Protein AF-A0A353GSP5-F1 (afdb_monomer_lite)

Foldseek 3Di:
DVVLLVVLVVLLVVLVVLLVVLVVVLVVLVVVLVVLVVVLVVLVVLLVVLVVLLVVLVVVLVVLVVLLVVLVVQLVVLVVQLVVLVVVPPVSPVSNVVSVVSNVVSVVSNVVSVVSVVVSVVSNVVSVVSNVVSVVVNVVSVVVSVVSVVSSVVSVVSSVVSVVSSVVSVVVVVVVVVVVVVVVVVVVVVVVVVVVVVVVVVVVVVVVVVVVVVVVVVVVVVVVVVVVVVVVVVVVVVVVVVDDDPD

Radius of gyration: 63.7 Å; chains: 1; bounding box: 123×32×201 Å

Structure (mmCIF, N/CA/C/O backbone):
data_AF-A0A353GSP5-F1
#
_entry.id   AF-A0A353GSP5-F1
#
loop_
_atom_site.group_PDB
_atom_site.id
_atom_site.type_symbol
_atom_site.label_atom_id
_atom_site.label_alt_id
_atom_site.label_comp_id
_atom_site.label_asym_id
_atom_site.label_entity_id
_atom_site.label_seq_id
_atom_site.pdbx_PDB_ins_code
_atom_site.Cartn_x
_atom_site.Cartn_y
_atom_site.Cartn_z
_atom_site.occupancy
_atom_site.B_iso_or_equiv
_atom_site.auth_seq_id
_atom_site.auth_comp_id
_atom_site.auth_asym_id
_atom_site.auth_atom_id
_atom_site.pdbx_PDB_model_num
ATOM 1 N N . MET A 1 1 ? -25.658 6.724 31.724 1.00 70.88 1 MET A N 1
ATOM 2 C CA . MET A 1 1 ? -25.822 5.617 30.755 1.00 70.88 1 MET A CA 1
ATOM 3 C C . MET A 1 1 ? -26.068 6.141 29.351 1.00 70.88 1 MET A C 1
ATOM 5 O O . MET A 1 1 ? -25.375 5.669 28.468 1.00 70.88 1 MET A O 1
ATOM 9 N N . GLU A 1 2 ? -26.924 7.152 29.146 1.00 74.75 2 GLU A N 1
ATOM 10 C CA . GLU A 1 2 ? -27.102 7.793 27.824 1.00 74.75 2 GLU A CA 1
ATOM 11 C C . GLU A 1 2 ? -25.783 8.251 27.186 1.00 74.75 2 GLU A C 1
ATOM 13 O O . GLU A 1 2 ? -25.520 7.893 26.045 1.00 74.75 2 GLU A O 1
ATOM 18 N N . ASN A 1 3 ? -24.894 8.906 27.945 1.00 83.19 3 ASN A N 1
ATOM 19 C CA . ASN A 1 3 ? -23.576 9.298 27.422 1.00 83.19 3 ASN A CA 1
ATOM 20 C C . ASN A 1 3 ? -22.714 8.104 26.983 1.00 83.19 3 ASN A C 1
ATOM 22 O O . ASN A 1 3 ? -21.995 8.205 26.003 1.00 83.19 3 ASN A O 1
ATOM 26 N N . VAL A 1 4 ? -22.790 6.965 27.680 1.00 84.75 4 VAL A N 1
ATOM 27 C CA . VAL A 1 4 ? -21.975 5.783 27.344 1.00 84.75 4 VAL A CA 1
ATOM 28 C C . VAL A 1 4 ? -22.504 5.105 26.080 1.00 84.75 4 VAL A C 1
ATOM 30 O O . VAL A 1 4 ? -21.721 4.663 25.248 1.00 84.75 4 VAL A O 1
ATOM 33 N N . VAL A 1 5 ? -23.829 5.057 25.911 1.00 85.00 5 VAL A N 1
ATOM 34 C CA . VAL A 1 5 ? -24.458 4.546 24.683 1.00 85.00 5 VAL A CA 1
ATOM 35 C C . VAL A 1 5 ? -24.154 5.466 23.498 1.00 85.00 5 VAL A C 1
ATOM 37 O O . VAL A 1 5 ? -23.844 4.977 22.416 1.00 85.00 5 VAL A O 1
ATOM 40 N N . ALA A 1 6 ? -24.192 6.786 23.698 1.00 88.31 6 ALA A N 1
ATOM 41 C CA . ALA A 1 6 ? -23.834 7.753 22.663 1.00 88.31 6 ALA A CA 1
ATOM 42 C C . ALA A 1 6 ? -22.371 7.592 22.208 1.00 88.31 6 ALA A C 1
ATOM 44 O O . ALA A 1 6 ? -22.119 7.486 21.010 1.00 88.31 6 ALA A O 1
ATOM 45 N N . GLU A 1 7 ? -21.436 7.475 23.155 1.00 89.81 7 GLU A N 1
ATOM 46 C CA . GLU A 1 7 ? -20.019 7.199 22.876 1.00 89.81 7 GLU A CA 1
ATOM 47 C C . GLU A 1 7 ? -19.825 5.865 22.139 1.00 89.81 7 GLU A C 1
ATOM 49 O O . GLU A 1 7 ? -19.068 5.783 21.175 1.00 89.81 7 GLU A O 1
ATOM 54 N N . ALA A 1 8 ? -20.550 4.811 22.526 1.00 88.81 8 ALA A N 1
ATOM 55 C CA . ALA A 1 8 ? -20.478 3.518 21.845 1.00 88.81 8 ALA A CA 1
ATOM 56 C C . ALA A 1 8 ? -20.927 3.604 20.372 1.00 88.81 8 ALA A C 1
ATOM 58 O O . ALA A 1 8 ? -20.274 3.033 19.498 1.00 88.81 8 ALA A O 1
ATOM 59 N N . ILE A 1 9 ? -21.999 4.351 20.088 1.00 88.81 9 ILE A N 1
ATOM 60 C CA . ILE A 1 9 ? -22.479 4.608 18.720 1.00 88.81 9 ILE A CA 1
ATOM 61 C C . ILE A 1 9 ? -21.449 5.419 17.923 1.00 88.81 9 ILE A C 1
ATOM 63 O O . ILE A 1 9 ? -21.227 5.158 16.737 1.00 88.81 9 ILE A O 1
ATOM 67 N N . GLU A 1 10 ? -20.805 6.402 18.553 1.00 93.50 10 GLU A N 1
ATOM 68 C CA . GLU A 1 10 ? -19.767 7.200 17.905 1.00 93.50 10 GLU A CA 1
ATOM 69 C C . GLU A 1 10 ? -18.541 6.352 17.546 1.00 93.50 10 GLU A C 1
ATOM 71 O O . GLU A 1 10 ? -18.076 6.406 16.403 1.00 93.50 10 GLU A O 1
ATOM 76 N N . VAL A 1 11 ? -18.077 5.494 18.461 1.00 93.50 11 VAL A N 1
ATOM 77 C CA . VAL A 1 11 ? -16.993 4.540 18.185 1.00 93.50 11 VAL A CA 1
ATOM 78 C C . VAL A 1 11 ? -17.377 3.602 17.043 1.00 93.50 11 VAL A C 1
ATOM 80 O O . VAL A 1 11 ? -16.597 3.452 16.105 1.00 93.50 11 VAL A O 1
ATOM 83 N N . GLU A 1 12 ? -18.583 3.027 17.049 1.00 91.56 12 GLU A N 1
ATOM 84 C CA . GLU A 1 12 ? -19.056 2.156 15.965 1.00 91.56 12 GLU A CA 1
ATOM 85 C C . GLU A 1 12 ? -19.032 2.870 14.603 1.00 91.56 12 GLU A C 1
ATOM 87 O O . GLU A 1 12 ? -18.554 2.316 13.607 1.00 91.56 12 GLU A O 1
ATOM 92 N N . LYS A 1 13 ? -19.460 4.138 14.558 1.00 93.94 13 LYS A N 1
ATOM 93 C CA . LYS A 1 13 ? -19.423 4.970 13.348 1.00 93.94 13 LYS A CA 1
ATOM 94 C C . LYS A 1 13 ? -17.994 5.253 12.876 1.00 93.94 13 LYS A C 1
ATOM 96 O O . LYS A 1 13 ? -17.715 5.141 11.675 1.00 93.94 13 LYS A O 1
ATOM 101 N N . ILE A 1 14 ? -17.089 5.624 13.783 1.00 95.00 14 ILE A N 1
ATOM 102 C CA . ILE A 1 14 ? -15.678 5.893 13.460 1.00 95.00 14 ILE A CA 1
ATOM 103 C C . ILE A 1 14 ? -15.014 4.617 12.939 1.00 95.00 14 ILE A C 1
ATOM 105 O O . ILE A 1 14 ? -14.388 4.638 11.879 1.00 95.00 14 ILE A O 1
ATOM 109 N N . THR A 1 15 ? -15.211 3.490 13.621 1.00 95.31 15 THR A N 1
ATOM 110 C CA . THR A 1 15 ? -14.702 2.176 13.217 1.00 95.31 15 THR A CA 1
ATOM 111 C C . THR A 1 15 ? -15.263 1.742 11.861 1.00 95.31 15 THR A C 1
ATOM 113 O O . THR A 1 15 ? -14.509 1.277 11.005 1.00 95.31 15 THR A O 1
ATOM 116 N N . GLY A 1 16 ? -16.559 1.949 11.611 1.00 93.50 16 GLY A N 1
ATOM 117 C CA . GLY A 1 16 ? -17.183 1.682 10.313 1.00 93.50 16 GLY A CA 1
ATOM 118 C C . GLY A 1 16 ? -16.584 2.527 9.185 1.00 93.50 16 GLY A C 1
ATOM 119 O O . GLY A 1 16 ? -16.279 2.008 8.109 1.00 93.50 16 GLY A O 1
ATOM 120 N N . THR A 1 17 ? -16.335 3.811 9.451 1.00 95.50 17 THR A N 1
ATOM 121 C CA . THR A 1 17 ? -15.690 4.729 8.498 1.00 95.50 17 THR A CA 1
ATOM 122 C C . THR A 1 17 ? -14.244 4.313 8.224 1.00 95.50 17 THR A C 1
ATOM 124 O O . THR A 1 17 ? -13.845 4.222 7.064 1.00 95.50 17 THR A O 1
ATOM 127 N N . ALA A 1 18 ? -13.471 3.982 9.263 1.00 95.31 18 ALA A N 1
ATOM 128 C CA . ALA A 1 18 ? -12.097 3.499 9.133 1.00 95.31 18 ALA A CA 1
ATOM 129 C C . ALA A 1 18 ? -12.023 2.186 8.337 1.00 95.31 18 ALA A C 1
ATOM 131 O O . ALA A 1 18 ? -11.154 2.021 7.477 1.00 95.31 18 ALA A O 1
ATOM 132 N N . LYS A 1 19 ? -12.972 1.269 8.558 1.00 94.44 19 LYS A N 1
ATOM 133 C CA . LYS A 1 19 ? -13.086 0.018 7.798 1.00 94.44 19 LYS A CA 1
ATOM 134 C C . LYS A 1 19 ? -13.391 0.279 6.322 1.00 94.44 19 LYS A C 1
ATOM 136 O O . LYS A 1 19 ? -12.758 -0.317 5.455 1.00 94.44 19 LYS A O 1
ATOM 141 N N . ASN A 1 20 ? -14.320 1.187 6.025 1.00 94.69 20 ASN A N 1
ATOM 142 C CA . ASN A 1 20 ? -14.657 1.566 4.653 1.00 94.69 20 ASN A CA 1
ATOM 143 C C . ASN A 1 20 ? -13.481 2.252 3.935 1.00 94.69 20 ASN A C 1
ATOM 145 O O . ASN A 1 20 ? -13.169 1.903 2.796 1.00 94.69 20 ASN A O 1
ATOM 149 N N . LEU A 1 21 ? -12.780 3.159 4.620 1.00 96.06 21 LEU A N 1
ATOM 150 C CA . LEU A 1 21 ? -11.557 3.773 4.106 1.00 96.06 21 LEU A CA 1
ATOM 151 C C . LEU A 1 21 ? -10.487 2.715 3.813 1.00 96.06 21 LEU A C 1
ATOM 153 O O . LEU A 1 21 ? -9.879 2.750 2.751 1.00 96.06 21 LEU A O 1
ATOM 15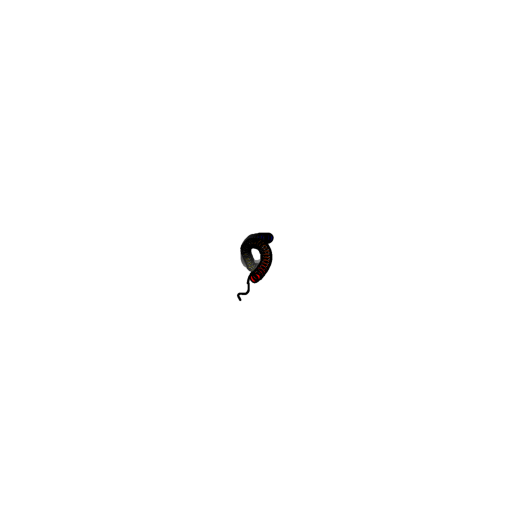7 N N . SER A 1 22 ? -10.324 1.727 4.696 1.00 95.94 22 SER A N 1
ATOM 158 C CA . SER A 1 22 ? -9.376 0.625 4.489 1.00 95.94 22 SER A CA 1
ATOM 159 C C . SER A 1 22 ? -9.717 -0.220 3.256 1.00 95.94 22 SER A C 1
ATOM 161 O O . SER A 1 22 ? -8.813 -0.633 2.535 1.00 95.94 22 SER A O 1
ATOM 163 N N . PHE A 1 23 ? -11.006 -0.429 2.955 1.00 94.56 23 PHE A N 1
ATOM 164 C CA . PHE A 1 23 ? -11.420 -1.074 1.703 1.00 94.56 23 PHE A CA 1
ATOM 165 C C . PHE A 1 23 ? -11.034 -0.248 0.469 1.00 94.56 23 PHE A C 1
ATOM 167 O O . PHE A 1 23 ? -10.491 -0.804 -0.482 1.00 94.56 23 PHE A O 1
ATOM 174 N N . HIS A 1 24 ? -11.260 1.069 0.492 1.00 95.00 24 HIS A N 1
ATOM 175 C CA . HIS A 1 24 ? -10.849 1.952 -0.605 1.00 95.00 24 HIS A CA 1
ATOM 176 C C . HIS A 1 24 ? -9.327 1.975 -0.774 1.00 95.00 24 HIS A C 1
ATOM 178 O O . HIS A 1 24 ? -8.821 1.927 -1.893 1.00 95.00 24 HIS A O 1
ATOM 184 N N . SER A 1 25 ? -8.577 2.005 0.329 1.00 96.00 25 SER A N 1
ATOM 185 C CA . SER A 1 25 ? -7.119 1.923 0.280 1.00 96.00 25 SER A CA 1
ATOM 186 C C . SER A 1 25 ? -6.637 0.590 -0.291 1.00 96.00 25 SER A C 1
ATOM 188 O O . SER A 1 25 ? -5.667 0.576 -1.044 1.00 96.00 25 SER A O 1
ATOM 190 N N . LYS A 1 26 ? -7.328 -0.519 -0.005 1.00 93.88 26 LYS A N 1
ATOM 191 C CA . LYS A 1 26 ? -7.020 -1.822 -0.603 1.00 93.88 26 LYS A CA 1
ATOM 192 C C . LYS A 1 26 ? -7.234 -1.830 -2.120 1.00 93.88 26 LYS A C 1
ATOM 194 O O . LYS A 1 26 ? -6.389 -2.370 -2.826 1.00 93.88 26 LYS A O 1
ATOM 199 N N . ASP A 1 27 ? -8.296 -1.201 -2.624 1.00 94.56 27 ASP A N 1
ATOM 200 C CA . ASP A 1 27 ? -8.507 -1.043 -4.073 1.00 94.56 27 ASP A CA 1
ATOM 201 C C . ASP A 1 27 ? -7.375 -0.232 -4.724 1.00 94.56 27 ASP A C 1
ATOM 203 O O . ASP A 1 27 ? -6.790 -0.656 -5.720 1.00 94.56 27 ASP A O 1
ATOM 207 N N . ALA A 1 28 ? -6.978 0.882 -4.103 1.00 95.06 28 ALA A N 1
ATOM 208 C CA . ALA A 1 28 ? -5.848 1.681 -4.576 1.00 95.06 28 ALA A CA 1
ATOM 209 C C . ALA A 1 28 ? -4.528 0.883 -4.586 1.00 95.06 28 ALA A C 1
ATOM 211 O O . ALA A 1 28 ? -3.727 1.015 -5.513 1.00 95.06 28 ALA A O 1
ATOM 212 N N . VAL A 1 29 ? -4.307 0.028 -3.584 1.00 95.81 29 VAL A N 1
ATOM 213 C CA . VAL A 1 29 ? -3.157 -0.886 -3.539 1.00 95.81 29 VAL A CA 1
ATOM 214 C C . VAL A 1 29 ? -3.236 -1.937 -4.647 1.00 95.81 29 VAL A C 1
ATOM 216 O O . VAL A 1 29 ? -2.216 -2.225 -5.263 1.00 95.81 29 VAL A O 1
ATOM 219 N N . GLU A 1 30 ? -4.414 -2.473 -4.965 1.00 93.44 30 GLU A N 1
ATOM 220 C CA . GLU A 1 30 ? -4.581 -3.424 -6.072 1.00 93.44 30 GLU A CA 1
ATOM 221 C C . GLU A 1 30 ? -4.266 -2.772 -7.428 1.00 93.44 30 GLU A C 1
ATOM 223 O O . GLU A 1 30 ? -3.534 -3.331 -8.248 1.00 93.44 30 GLU A O 1
ATOM 228 N N . GLN A 1 31 ? -4.719 -1.532 -7.636 1.00 95.31 31 GLN A N 1
ATOM 229 C CA . GLN A 1 31 ? -4.327 -0.744 -8.806 1.00 95.31 31 GLN A CA 1
ATOM 230 C C . GLN A 1 31 ? -2.809 -0.522 -8.853 1.00 95.31 31 GLN A C 1
ATOM 232 O O . GLN A 1 31 ? -2.199 -0.609 -9.922 1.00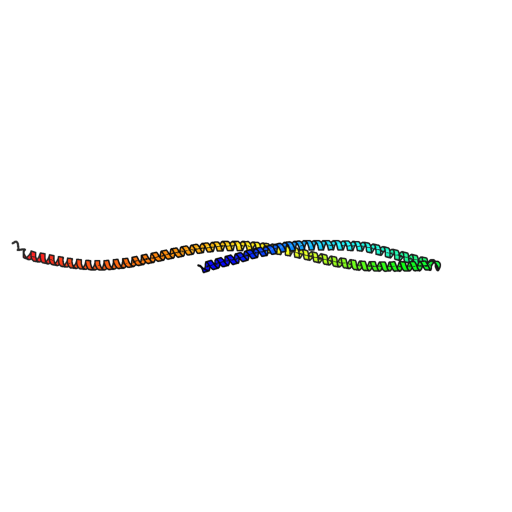 95.31 31 GLN A O 1
ATOM 237 N N . LEU A 1 32 ? -2.178 -0.277 -7.701 1.00 94.94 32 LEU A N 1
ATOM 238 C CA . LEU A 1 32 ? -0.730 -0.124 -7.604 1.00 94.94 32 LEU A CA 1
ATOM 239 C C . LEU A 1 32 ? 0.009 -1.426 -7.944 1.00 94.94 32 LEU A C 1
ATOM 241 O O . LEU A 1 32 ? 0.986 -1.370 -8.685 1.00 94.94 32 LEU A O 1
ATOM 245 N N . ILE A 1 33 ? -0.482 -2.589 -7.498 1.00 92.69 33 ILE A N 1
ATOM 246 C CA . ILE A 1 33 ? 0.051 -3.908 -7.885 1.00 92.69 33 ILE A CA 1
ATOM 247 C C . ILE A 1 33 ? 0.010 -4.065 -9.405 1.00 92.69 33 ILE A C 1
ATOM 249 O O . ILE A 1 33 ? 1.014 -4.445 -10.015 1.00 92.69 33 ILE A O 1
ATOM 253 N N . GLN A 1 34 ? -1.121 -3.731 -10.034 1.00 94.75 34 GLN A N 1
ATOM 254 C CA . GLN A 1 34 ? -1.243 -3.796 -11.487 1.00 94.75 34 GLN A CA 1
ATOM 255 C C . GLN A 1 34 ? -0.230 -2.874 -12.177 1.00 94.75 34 GLN A C 1
ATOM 257 O O . GLN A 1 34 ? 0.440 -3.297 -13.118 1.00 94.75 34 GLN A O 1
ATOM 262 N N . LYS A 1 35 ? -0.053 -1.642 -11.686 1.00 95.06 35 LYS A N 1
ATOM 263 C CA . LYS A 1 35 ? 0.926 -0.699 -12.248 1.00 95.06 35 LYS A CA 1
ATOM 264 C C . LYS A 1 35 ? 2.373 -1.124 -12.036 1.00 95.06 35 LYS A C 1
ATOM 266 O O . LYS A 1 35 ? 3.193 -0.916 -12.929 1.00 95.06 35 LYS A O 1
ATOM 271 N N . THR A 1 36 ? 2.692 -1.764 -10.916 1.00 92.31 36 THR A N 1
ATOM 272 C CA . THR A 1 36 ? 4.010 -2.370 -10.702 1.00 92.31 36 THR A CA 1
ATOM 273 C C . THR A 1 36 ? 4.262 -3.491 -11.713 1.00 92.31 36 THR A C 1
ATOM 275 O O . THR A 1 36 ? 5.328 -3.513 -12.320 1.00 92.31 36 THR A O 1
ATOM 278 N N . ASN A 1 37 ? 3.274 -4.352 -11.984 1.00 91.88 37 ASN A N 1
ATOM 279 C CA . ASN A 1 37 ? 3.395 -5.403 -13.004 1.00 91.88 37 ASN A CA 1
ATOM 280 C C . ASN A 1 37 ? 3.529 -4.838 -14.430 1.00 91.88 37 ASN A C 1
ATOM 282 O O . ASN A 1 37 ? 4.296 -5.365 -15.234 1.00 91.88 37 ASN A O 1
ATOM 286 N N . ASP A 1 38 ? 2.793 -3.772 -14.763 1.00 95.00 38 ASP A N 1
ATOM 287 C CA . ASP A 1 38 ? 2.928 -3.090 -16.057 1.00 95.00 38 ASP A CA 1
ATOM 288 C C . ASP A 1 38 ? 4.348 -2.514 -16.217 1.00 95.00 38 ASP A C 1
ATOM 290 O O . ASP A 1 38 ? 4.959 -2.635 -17.278 1.00 95.00 38 ASP A O 1
ATOM 294 N N . THR A 1 39 ? 4.897 -1.928 -15.149 1.00 93.69 39 THR A N 1
ATOM 295 C CA . THR A 1 39 ? 6.251 -1.352 -15.154 1.00 93.69 39 THR A CA 1
ATOM 296 C C . THR A 1 39 ? 7.326 -2.433 -15.289 1.00 93.69 39 THR A C 1
ATOM 298 O O . THR A 1 39 ? 8.267 -2.247 -16.054 1.00 93.69 39 THR A O 1
ATOM 301 N N . ASP A 1 40 ? 7.156 -3.582 -14.632 1.00 91.50 40 ASP A N 1
ATOM 302 C CA . ASP A 1 40 ? 8.038 -4.754 -14.754 1.00 91.50 40 ASP A CA 1
ATOM 303 C C . ASP A 1 40 ? 8.144 -5.258 -16.205 1.00 91.50 40 ASP A C 1
ATOM 305 O O . ASP A 1 40 ? 9.242 -5.470 -16.734 1.00 91.50 40 ASP A O 1
ATOM 309 N N . LYS A 1 41 ? 7.003 -5.338 -16.905 1.00 93.88 41 LYS A N 1
ATOM 310 C CA . LYS A 1 41 ? 6.973 -5.662 -18.340 1.00 93.88 41 LYS A CA 1
ATOM 311 C C . LYS A 1 41 ? 7.728 -4.628 -19.169 1.00 93.88 41 LYS A C 1
ATOM 313 O O . LYS A 1 41 ? 8.594 -4.998 -19.952 1.00 93.88 41 LYS A O 1
ATOM 318 N N . ILE A 1 42 ? 7.457 -3.339 -18.953 1.00 95.12 42 ILE A N 1
ATOM 319 C CA . ILE A 1 42 ? 8.122 -2.251 -19.687 1.00 95.12 42 ILE A CA 1
ATOM 320 C C . ILE A 1 42 ? 9.641 -2.280 -19.459 1.00 95.12 42 ILE A C 1
ATOM 322 O O . ILE A 1 42 ? 10.408 -2.112 -20.404 1.00 95.12 42 ILE A O 1
ATOM 326 N N . THR A 1 43 ? 10.105 -2.509 -18.228 1.00 93.75 43 THR A N 1
ATOM 327 C CA . THR A 1 43 ? 11.541 -2.619 -17.923 1.00 93.75 43 THR A CA 1
ATOM 328 C C . THR A 1 43 ? 12.179 -3.823 -18.617 1.00 93.75 43 THR A C 1
ATOM 330 O O . THR A 1 43 ? 13.283 -3.703 -19.153 1.00 93.75 43 THR A O 1
ATOM 333 N N . THR A 1 44 ? 11.474 -4.953 -18.679 1.00 92.62 44 THR A N 1
ATOM 334 C CA . THR A 1 44 ? 11.920 -6.141 -19.422 1.00 92.62 44 THR A CA 1
ATOM 335 C C . THR A 1 44 ? 12.014 -5.864 -20.926 1.00 92.62 44 THR A C 1
ATOM 337 O O . THR A 1 44 ? 13.024 -6.187 -21.552 1.00 92.62 44 THR A O 1
ATOM 340 N N . ASP A 1 45 ? 11.017 -5.194 -21.504 1.00 95.31 45 ASP A N 1
ATOM 341 C CA . ASP A 1 45 ? 11.015 -4.821 -22.922 1.00 95.31 45 ASP A CA 1
ATOM 342 C C . ASP A 1 45 ? 12.155 -3.848 -23.258 1.00 95.31 45 ASP A C 1
ATOM 344 O O . ASP A 1 45 ? 12.805 -3.976 -24.295 1.00 95.31 45 ASP A O 1
ATOM 348 N N . ILE A 1 46 ? 12.466 -2.906 -22.359 1.00 95.56 46 ILE A N 1
ATOM 349 C CA . ILE A 1 46 ? 13.622 -2.010 -22.502 1.00 95.56 46 ILE A CA 1
ATOM 350 C C . ILE A 1 46 ? 14.929 -2.810 -22.568 1.00 95.56 46 ILE A C 1
ATOM 352 O O . ILE A 1 46 ? 15.761 -2.533 -23.432 1.00 95.56 46 ILE A O 1
ATOM 356 N N . LEU A 1 47 ? 15.115 -3.808 -21.697 1.00 93.44 47 LEU A N 1
ATOM 357 C CA . LEU A 1 47 ? 16.306 -4.664 -21.722 1.00 93.44 47 LEU A CA 1
ATOM 358 C C . LEU A 1 47 ? 16.426 -5.437 -23.042 1.00 93.44 47 LEU A C 1
ATOM 360 O O . LEU A 1 47 ? 17.516 -5.498 -23.615 1.00 93.44 47 LEU A O 1
ATOM 364 N N . ASN A 1 48 ? 15.316 -5.969 -23.556 1.00 95.50 48 ASN A N 1
ATOM 365 C CA . ASN A 1 48 ? 15.289 -6.661 -24.846 1.00 95.50 48 ASN A CA 1
ATOM 366 C C . ASN A 1 48 ? 15.663 -5.720 -26.000 1.00 95.50 48 ASN A C 1
ATOM 368 O O . ASN A 1 48 ? 16.576 -6.028 -26.765 1.00 95.50 48 ASN A O 1
ATOM 372 N N . ASN A 1 49 ? 15.057 -4.531 -26.060 1.00 96.38 49 ASN A N 1
ATOM 373 C CA . ASN A 1 49 ? 15.361 -3.525 -27.081 1.00 96.38 49 ASN A CA 1
ATOM 374 C C . ASN A 1 49 ? 16.831 -3.077 -27.045 1.00 96.38 49 ASN A C 1
ATOM 376 O O . ASN A 1 49 ? 17.445 -2.853 -28.088 1.00 96.38 49 ASN A O 1
ATOM 380 N N . ILE A 1 50 ? 17.428 -2.959 -25.854 1.00 96.25 50 ILE A N 1
ATOM 381 C CA . ILE A 1 50 ? 18.854 -2.636 -25.711 1.00 96.25 50 ILE A CA 1
ATOM 382 C C . ILE A 1 50 ? 19.729 -3.762 -26.276 1.00 96.25 50 ILE A C 1
ATOM 384 O O . ILE A 1 50 ? 20.726 -3.485 -26.945 1.00 96.25 50 ILE A O 1
ATOM 388 N N . ASN A 1 51 ? 19.366 -5.024 -26.046 1.00 94.00 51 ASN A N 1
ATOM 389 C CA . ASN A 1 51 ? 20.096 -6.163 -26.603 1.00 94.00 51 ASN A CA 1
ATOM 390 C C . ASN A 1 51 ? 19.989 -6.218 -28.135 1.00 94.00 51 ASN A C 1
ATOM 392 O O . ASN A 1 51 ? 21.000 -6.419 -28.809 1.00 94.00 51 ASN A O 1
ATOM 396 N N . GLU A 1 52 ? 18.804 -5.967 -28.694 1.00 96.06 52 GLU A N 1
ATOM 397 C CA . GLU A 1 52 ? 18.606 -5.871 -30.146 1.00 96.06 52 GLU A CA 1
ATOM 398 C C . GLU A 1 52 ? 19.410 -4.719 -30.765 1.00 96.06 52 GLU A C 1
ATOM 400 O O . GLU A 1 52 ? 20.039 -4.886 -31.815 1.00 96.06 52 GLU A O 1
ATOM 405 N N . LEU A 1 53 ? 19.463 -3.564 -30.090 1.00 96.25 53 LEU A N 1
ATOM 406 C CA . LEU A 1 53 ? 20.276 -2.424 -30.510 1.00 96.25 53 LEU A CA 1
ATOM 407 C C . LEU A 1 53 ? 21.768 -2.777 -30.540 1.00 96.25 53 LEU A C 1
ATOM 409 O O . LEU A 1 53 ? 22.454 -2.430 -31.502 1.00 96.25 53 LEU A O 1
ATOM 413 N N . ARG A 1 54 ? 22.271 -3.485 -29.520 1.00 94.75 54 ARG A N 1
ATOM 414 C CA . ARG A 1 54 ? 23.669 -3.946 -29.478 1.00 94.75 54 ARG A CA 1
ATOM 415 C C . ARG A 1 54 ? 23.982 -4.903 -30.624 1.00 94.75 54 ARG A C 1
ATOM 417 O O . ARG A 1 54 ? 24.977 -4.702 -31.310 1.00 94.75 54 ARG A O 1
ATOM 424 N N . SER A 1 55 ? 23.113 -5.882 -30.873 1.00 95.81 55 SER A N 1
ATOM 425 C CA . SER A 1 55 ? 23.286 -6.832 -31.981 1.00 95.81 55 SER A CA 1
ATOM 426 C C . SER A 1 55 ? 23.251 -6.140 -33.351 1.00 95.81 55 SER A C 1
ATOM 428 O O . SER A 1 55 ? 24.048 -6.444 -34.243 1.00 95.81 55 SER A O 1
ATOM 430 N N . SER A 1 56 ? 22.378 -5.142 -33.510 1.00 95.75 56 SER A N 1
ATOM 431 C CA . SER A 1 56 ? 22.318 -4.323 -34.724 1.00 95.75 56 SER A CA 1
ATOM 432 C C . SER A 1 56 ? 23.596 -3.501 -34.914 1.00 95.75 56 SER A C 1
ATOM 434 O O . SER A 1 56 ? 24.140 -3.459 -36.016 1.00 95.75 56 SER A O 1
ATOM 436 N N . ALA A 1 57 ? 24.109 -2.880 -33.847 1.00 95.06 57 ALA A N 1
ATOM 437 C CA . ALA A 1 57 ? 25.356 -2.119 -33.883 1.00 95.06 57 ALA A CA 1
ATOM 438 C C . ALA A 1 57 ? 26.565 -3.007 -34.228 1.00 95.06 57 ALA A C 1
ATOM 440 O O . ALA A 1 57 ? 27.384 -2.620 -35.059 1.00 95.06 57 ALA A O 1
ATOM 441 N N . GLU A 1 58 ? 26.637 -4.214 -33.663 1.00 94.81 58 GLU A N 1
ATOM 442 C CA . GLU A 1 58 ? 27.657 -5.216 -33.992 1.00 94.81 58 GLU A CA 1
ATOM 443 C C . GLU A 1 58 ? 27.590 -5.622 -35.472 1.00 94.81 58 GLU A C 1
ATOM 445 O O . GLU A 1 58 ? 28.602 -5.632 -36.173 1.00 94.81 58 GLU A O 1
ATOM 450 N N . THR A 1 59 ? 26.383 -5.867 -35.987 1.00 96.31 59 THR A N 1
ATOM 451 C CA . THR A 1 59 ? 26.173 -6.198 -37.403 1.00 96.31 59 THR A CA 1
ATOM 452 C C . THR A 1 59 ? 26.640 -5.067 -38.322 1.00 96.31 59 THR A C 1
ATOM 454 O O . THR A 1 59 ? 27.308 -5.323 -39.325 1.00 96.31 59 THR A O 1
ATOM 457 N N . ILE A 1 60 ? 26.337 -3.809 -37.980 1.00 95.56 60 ILE A N 1
ATOM 458 C CA . ILE A 1 60 ? 26.820 -2.644 -38.736 1.00 95.56 60 ILE A CA 1
ATOM 459 C C . ILE A 1 60 ? 28.349 -2.547 -38.644 1.00 95.56 60 ILE A C 1
ATOM 461 O O . ILE A 1 60 ? 28.981 -2.288 -39.663 1.00 95.56 60 ILE A O 1
ATOM 465 N N . GLY A 1 61 ? 28.945 -2.809 -37.476 1.00 95.25 61 GLY A N 1
ATOM 466 C CA . GLY A 1 61 ? 30.399 -2.842 -37.287 1.00 95.25 61 GLY A CA 1
ATOM 467 C C . GLY A 1 61 ? 31.104 -3.851 -38.199 1.00 95.25 61 GLY A C 1
ATOM 468 O O . GLY A 1 61 ? 32.100 -3.528 -38.843 1.00 95.25 61 GLY A O 1
ATOM 469 N N . ASN A 1 62 ? 30.535 -5.047 -38.348 1.00 95.25 62 ASN A N 1
ATOM 470 C CA . ASN A 1 62 ? 31.063 -6.054 -39.273 1.00 95.25 62 ASN A CA 1
ATOM 471 C C . ASN A 1 62 ? 30.988 -5.577 -40.738 1.00 95.25 62 ASN A C 1
ATOM 473 O O . ASN A 1 62 ? 31.907 -5.797 -41.528 1.00 95.25 62 ASN A O 1
ATOM 477 N N . ILE A 1 63 ? 29.909 -4.883 -41.118 1.00 95.50 63 ILE A N 1
ATOM 478 C CA . ILE A 1 63 ? 29.756 -4.321 -42.469 1.00 95.50 63 ILE A CA 1
ATOM 479 C C . ILE A 1 63 ? 30.760 -3.184 -42.705 1.00 95.50 63 ILE A C 1
ATOM 481 O O . ILE A 1 63 ? 31.366 -3.110 -43.777 1.00 95.50 63 ILE A O 1
ATOM 485 N N . THR A 1 64 ? 30.962 -2.296 -41.730 1.00 95.50 64 THR A N 1
ATOM 486 C CA . THR A 1 64 ? 31.905 -1.177 -41.862 1.00 95.50 64 THR A CA 1
ATOM 487 C C . THR A 1 64 ? 33.346 -1.661 -41.959 1.00 95.50 64 THR A C 1
ATOM 489 O O . THR A 1 64 ? 34.121 -1.075 -42.715 1.00 95.50 64 THR A O 1
ATOM 492 N N . GLU A 1 65 ? 33.699 -2.760 -41.288 1.00 94.25 65 GLU A N 1
ATOM 493 C CA . GLU A 1 65 ? 34.995 -3.425 -41.449 1.00 94.25 65 GLU A CA 1
ATOM 494 C C . GLU A 1 65 ? 35.204 -3.923 -42.889 1.00 94.25 65 GLU A C 1
ATOM 496 O O . GLU A 1 65 ? 36.233 -3.630 -43.506 1.00 94.25 65 GLU A O 1
ATOM 501 N N . VAL A 1 66 ? 34.202 -4.581 -43.482 1.00 96.12 66 VAL A N 1
ATOM 502 C CA . VAL A 1 66 ? 34.254 -5.009 -44.892 1.00 96.12 66 VAL A CA 1
ATOM 503 C C . VAL A 1 66 ? 34.427 -3.810 -45.832 1.00 96.12 66 VAL A C 1
ATOM 505 O O . VAL A 1 66 ? 35.271 -3.850 -46.727 1.00 96.12 66 VAL A O 1
ATOM 508 N N . ILE A 1 67 ? 33.687 -2.717 -45.618 1.00 94.62 67 ILE A N 1
ATOM 509 C CA . ILE A 1 67 ? 33.814 -1.494 -46.431 1.00 94.62 67 ILE A CA 1
ATOM 510 C C . ILE A 1 67 ? 35.203 -0.861 -46.260 1.00 94.62 67 ILE A C 1
ATOM 512 O O . ILE A 1 67 ? 35.785 -0.400 -47.244 1.00 94.62 67 ILE A O 1
ATOM 516 N N . SER A 1 68 ? 35.763 -0.866 -45.045 1.00 94.31 68 SER A N 1
ATOM 517 C CA . SER A 1 68 ? 37.132 -0.400 -44.782 1.00 94.31 68 SER A CA 1
ATOM 518 C C . SER A 1 68 ? 38.149 -1.166 -45.627 1.00 94.31 68 SER A C 1
ATOM 520 O O . SER A 1 68 ? 38.991 -0.555 -46.289 1.00 94.31 68 SER A O 1
ATOM 522 N N . ASN A 1 69 ? 38.021 -2.497 -45.656 1.00 94.75 69 ASN A N 1
ATOM 523 C CA . ASN A 1 69 ? 38.889 -3.388 -46.424 1.00 94.75 69 ASN A CA 1
ATOM 524 C C . ASN A 1 69 ? 38.743 -3.161 -47.938 1.00 94.75 69 ASN A C 1
ATOM 526 O O . ASN A 1 69 ? 39.744 -3.095 -48.652 1.00 94.75 69 ASN A O 1
ATOM 530 N N . ILE A 1 70 ? 37.516 -2.967 -48.437 1.00 94.69 70 ILE A N 1
ATOM 531 C CA . ILE A 1 70 ? 37.267 -2.631 -49.850 1.00 94.69 70 ILE A CA 1
ATOM 532 C C . ILE A 1 70 ? 37.898 -1.280 -50.202 1.00 94.69 70 ILE A C 1
ATOM 534 O O . ILE A 1 70 ? 38.553 -1.157 -51.238 1.00 94.69 70 ILE A O 1
ATOM 538 N N . ALA A 1 71 ? 37.739 -0.265 -49.353 1.00 94.25 71 ALA A N 1
ATOM 539 C CA . ALA A 1 71 ? 38.315 1.056 -49.582 1.00 94.25 71 ALA A CA 1
ATOM 540 C C . ALA A 1 71 ? 39.855 1.020 -49.545 1.00 94.25 71 ALA A C 1
ATOM 542 O O . ALA A 1 71 ? 40.508 1.679 -50.351 1.00 94.25 71 ALA A O 1
ATOM 543 N N . GLU A 1 72 ? 40.452 0.203 -48.675 1.00 93.62 72 GLU A N 1
ATOM 544 C CA . GLU A 1 72 ? 41.896 -0.054 -48.660 1.00 93.62 72 GLU A CA 1
ATOM 545 C C . GLU A 1 72 ? 42.394 -0.696 -49.957 1.00 93.62 72 GLU A C 1
ATOM 547 O O . GLU A 1 72 ? 43.342 -0.199 -50.570 1.00 93.62 72 GLU A O 1
ATOM 552 N N . GLN A 1 73 ? 41.730 -1.761 -50.409 1.00 94.69 73 GLN A N 1
ATOM 553 C CA . GLN A 1 73 ? 42.064 -2.427 -51.667 1.00 94.69 73 GLN A CA 1
ATOM 554 C C . GLN A 1 73 ? 41.881 -1.495 -52.867 1.00 94.69 73 GLN A C 1
ATOM 556 O O . GLN A 1 73 ? 42.731 -1.459 -53.753 1.00 94.69 73 GLN A O 1
ATOM 561 N N . THR A 1 74 ? 40.815 -0.694 -52.876 1.00 94.56 74 THR A N 1
ATOM 562 C CA . THR A 1 74 ? 40.539 0.288 -53.935 1.00 94.56 74 THR A CA 1
ATOM 563 C C . THR A 1 74 ? 41.614 1.371 -53.976 1.00 94.56 74 THR A C 1
ATOM 565 O O . THR A 1 74 ? 42.088 1.728 -55.051 1.00 94.56 74 THR A O 1
ATOM 568 N N . ASN A 1 75 ? 42.071 1.844 -52.814 1.00 92.25 75 ASN A N 1
ATOM 569 C CA . ASN A 1 75 ? 43.178 2.791 -52.718 1.00 92.25 75 ASN A CA 1
ATOM 570 C C . ASN A 1 75 ? 44.496 2.199 -53.252 1.00 92.25 75 ASN A C 1
ATOM 572 O O . ASN A 1 75 ? 45.231 2.880 -53.965 1.00 92.25 75 ASN A O 1
ATOM 576 N N . LEU A 1 76 ? 44.788 0.930 -52.944 1.00 93.62 76 LEU A N 1
ATOM 577 C CA . LEU A 1 76 ? 45.957 0.220 -53.481 1.00 93.62 76 LEU A CA 1
ATOM 578 C C . LEU A 1 76 ? 45.859 0.006 -55.000 1.00 93.62 76 LEU A C 1
ATOM 580 O O . LEU A 1 76 ? 46.844 0.196 -55.711 1.00 93.62 76 LEU A O 1
ATOM 584 N N . LEU A 1 77 ? 44.676 -0.341 -55.513 1.00 93.44 77 LEU A N 1
ATOM 585 C CA . LEU A 1 77 ? 44.416 -0.469 -56.951 1.00 93.44 77 LEU A CA 1
ATOM 586 C C . LEU A 1 77 ? 44.602 0.867 -57.678 1.00 93.44 77 LEU A C 1
ATOM 588 O O . LEU A 1 77 ? 45.266 0.909 -58.712 1.00 93.44 77 LEU A O 1
ATOM 592 N N . ALA A 1 78 ? 44.073 1.955 -57.116 1.00 93.81 78 ALA A N 1
ATOM 593 C CA . ALA A 1 78 ? 44.235 3.305 -57.644 1.00 93.81 78 ALA A CA 1
ATOM 594 C C . ALA A 1 78 ? 45.705 3.745 -57.655 1.00 93.81 78 ALA A C 1
ATOM 596 O O . ALA A 1 78 ? 46.181 4.294 -58.645 1.00 93.81 78 ALA A O 1
ATOM 597 N N . LEU A 1 79 ? 46.455 3.442 -56.590 1.00 91.31 79 LEU A N 1
ATOM 598 C CA . LEU A 1 79 ? 47.891 3.709 -56.529 1.00 91.31 79 LEU A CA 1
ATOM 599 C C . LEU A 1 79 ? 48.657 2.950 -57.625 1.00 91.31 79 LEU A C 1
ATOM 601 O O . LEU A 1 79 ? 49.481 3.542 -58.317 1.00 91.31 79 LEU A O 1
ATOM 605 N N . ASN A 1 80 ? 48.354 1.666 -57.823 1.00 91.44 80 ASN A N 1
ATOM 606 C CA . ASN A 1 80 ? 48.964 0.867 -58.888 1.00 91.44 80 ASN A CA 1
ATOM 607 C C . ASN A 1 80 ? 48.607 1.402 -60.285 1.00 91.44 80 ASN A C 1
ATOM 609 O O . ASN A 1 80 ? 49.471 1.459 -61.158 1.00 91.44 80 ASN A O 1
ATOM 613 N N . ALA A 1 81 ? 47.363 1.847 -60.491 1.00 91.44 81 ALA A N 1
ATOM 614 C CA . ALA A 1 81 ? 46.932 2.472 -61.739 1.00 91.44 81 ALA A CA 1
ATOM 615 C C . ALA A 1 81 ? 47.657 3.803 -62.002 1.00 91.44 81 ALA A C 1
ATOM 617 O O . ALA A 1 81 ? 48.069 4.055 -63.131 1.00 91.44 81 ALA A O 1
ATOM 618 N N . ASN A 1 82 ? 47.886 4.615 -60.966 1.00 90.56 82 ASN A N 1
ATOM 619 C CA . ASN A 1 82 ? 48.689 5.836 -61.054 1.00 90.56 82 ASN A CA 1
ATOM 620 C C . ASN A 1 82 ? 50.147 5.554 -61.440 1.00 90.56 82 ASN A C 1
ATOM 622 O O . ASN A 1 82 ? 50.711 6.260 -62.277 1.00 90.56 82 ASN A O 1
ATOM 626 N N . ILE A 1 83 ? 50.752 4.506 -60.870 1.00 88.44 83 ILE A N 1
ATOM 627 C CA . ILE A 1 83 ? 52.115 4.078 -61.220 1.00 88.44 83 ILE A CA 1
ATOM 628 C C . ILE A 1 83 ? 52.187 3.680 -62.700 1.00 88.44 83 ILE A C 1
ATOM 630 O O . ILE A 1 83 ? 53.086 4.124 -63.416 1.00 88.44 83 ILE A O 1
ATOM 634 N N . GLU A 1 84 ? 51.230 2.887 -63.185 1.00 90.62 84 GLU A N 1
ATOM 635 C CA . GLU A 1 84 ? 51.236 2.422 -64.576 1.00 90.62 84 GLU A CA 1
ATOM 636 C C . GLU A 1 84 ? 50.883 3.549 -65.567 1.00 90.62 84 GLU A C 1
ATOM 638 O O . GLU A 1 84 ? 51.470 3.636 -66.647 1.00 90.62 84 GLU A O 1
ATOM 643 N N . ALA A 1 85 ? 50.009 4.483 -65.177 1.00 90.56 85 ALA A N 1
ATOM 644 C CA . ALA A 1 85 ? 49.716 5.689 -65.948 1.00 90.56 85 ALA A CA 1
ATOM 645 C C . ALA A 1 85 ? 50.948 6.601 -66.085 1.00 90.56 85 ALA A C 1
ATOM 647 O O . ALA A 1 85 ? 51.221 7.098 -67.178 1.00 90.56 85 ALA A O 1
ATOM 648 N N . ALA A 1 86 ? 51.738 6.767 -65.017 1.00 88.62 86 ALA A N 1
ATOM 649 C CA . ALA A 1 86 ? 53.011 7.487 -65.071 1.00 88.62 86 ALA A CA 1
ATOM 650 C C . ALA A 1 86 ? 54.033 6.780 -65.981 1.00 88.62 86 ALA A C 1
ATOM 652 O O . ALA A 1 86 ? 54.784 7.433 -66.707 1.00 88.62 86 ALA A O 1
ATOM 653 N N . ARG A 1 87 ? 54.029 5.442 -65.991 1.00 88.94 87 ARG A N 1
ATOM 654 C CA . ARG A 1 87 ? 54.905 4.615 -66.832 1.00 88.94 87 ARG A CA 1
ATOM 655 C C . ARG A 1 87 ? 54.574 4.712 -68.326 1.00 88.94 87 ARG A C 1
ATOM 657 O O . ARG A 1 87 ? 55.483 4.641 -69.150 1.00 88.94 87 ARG A O 1
ATOM 664 N N . ALA A 1 88 ? 53.303 4.913 -68.672 1.00 88.62 88 ALA A N 1
ATOM 665 C CA . ALA A 1 88 ? 52.833 5.122 -70.044 1.00 88.62 88 ALA A CA 1
ATOM 666 C C . ALA A 1 88 ? 53.100 6.544 -70.594 1.00 88.62 88 ALA A C 1
ATOM 668 O O . ALA A 1 88 ? 52.823 6.810 -71.767 1.00 88.62 88 ALA A O 1
ATOM 669 N N . GLY A 1 89 ? 53.637 7.461 -69.778 1.00 85.50 89 GLY A N 1
ATOM 670 C CA . GLY A 1 89 ? 53.981 8.824 -70.192 1.00 85.50 89 GLY A CA 1
ATOM 671 C C . GLY A 1 89 ? 52.765 9.625 -70.672 1.00 85.50 89 GLY A C 1
ATOM 672 O O . GLY A 1 89 ? 51.708 9.613 -70.042 1.00 85.50 89 GLY A O 1
ATOM 673 N N . ASP A 1 90 ? 52.889 10.317 -71.809 1.00 83.25 90 ASP A N 1
ATOM 674 C CA . ASP A 1 90 ? 51.820 11.180 -72.340 1.00 83.25 90 ASP A CA 1
ATOM 675 C C . ASP A 1 90 ? 50.525 10.421 -72.678 1.00 83.25 90 ASP A C 1
ATOM 677 O O . ASP A 1 90 ? 49.434 10.979 -72.540 1.00 83.25 90 ASP A O 1
ATOM 681 N N . ALA A 1 91 ? 50.616 9.135 -73.039 1.00 82.88 91 ALA A N 1
ATOM 682 C CA . ALA A 1 91 ? 49.451 8.292 -73.316 1.00 82.88 91 ALA A CA 1
ATOM 683 C C . ALA A 1 91 ? 48.645 7.939 -72.047 1.00 82.88 91 ALA A C 1
ATOM 685 O O . ALA A 1 91 ? 47.469 7.588 -72.140 1.00 82.88 91 ALA A O 1
ATOM 686 N N . GLY A 1 92 ? 49.255 8.051 -70.861 1.00 87.81 92 GLY A N 1
ATOM 687 C CA . GLY A 1 92 ? 48.651 7.709 -69.571 1.00 87.81 92 GLY A CA 1
ATOM 688 C C . GLY A 1 92 ? 47.972 8.870 -68.839 1.00 87.81 92 GLY A C 1
ATOM 689 O O . GLY A 1 92 ? 47.296 8.627 -67.842 1.00 87.81 92 GLY A O 1
ATOM 690 N N . ARG A 1 93 ? 48.084 10.125 -69.311 1.00 85.31 93 ARG A N 1
ATOM 691 C CA . ARG A 1 93 ? 47.567 11.309 -68.580 1.00 85.31 93 ARG A CA 1
ATOM 692 C C . ARG A 1 93 ? 46.080 11.225 -68.236 1.00 85.31 93 ARG A C 1
ATOM 694 O O . ARG A 1 93 ? 45.702 11.599 -67.133 1.00 85.31 93 ARG A O 1
ATOM 701 N N . GLY A 1 94 ? 45.244 10.726 -69.148 1.00 87.25 94 GLY A N 1
ATOM 702 C CA . GLY A 1 94 ? 43.810 10.545 -68.883 1.00 87.25 94 GLY A CA 1
ATOM 703 C C . GLY A 1 94 ? 43.530 9.478 -67.819 1.00 87.25 94 GLY A C 1
ATOM 704 O O . GLY A 1 94 ? 42.662 9.668 -66.973 1.00 87.25 94 GLY A O 1
ATOM 705 N N . PHE A 1 95 ? 44.308 8.390 -67.816 1.00 88.62 95 PHE A N 1
ATOM 706 C CA . PHE A 1 95 ? 44.207 7.326 -66.814 1.00 88.62 95 PHE A CA 1
ATOM 707 C C . PHE A 1 95 ? 44.697 7.772 -65.433 1.00 88.62 95 PHE A C 1
ATOM 709 O O . PHE A 1 95 ? 44.086 7.393 -64.439 1.00 88.62 95 PHE A O 1
ATOM 716 N N . ALA A 1 96 ? 45.735 8.613 -65.366 1.00 90.62 96 ALA A N 1
ATOM 717 C CA . ALA A 1 96 ? 46.230 9.180 -64.111 1.00 90.62 96 ALA A CA 1
ATOM 718 C C . ALA A 1 96 ? 45.160 10.028 -63.400 1.00 90.62 96 ALA A C 1
ATOM 720 O O . ALA A 1 96 ? 44.948 9.875 -62.204 1.00 90.62 96 ALA A O 1
ATOM 721 N N . VAL A 1 97 ? 44.414 10.861 -64.139 1.00 91.88 97 VAL A N 1
ATOM 722 C CA . VAL A 1 97 ? 43.328 11.675 -63.555 1.00 91.88 97 VAL A CA 1
ATOM 723 C C . VAL A 1 97 ? 42.231 10.794 -62.950 1.00 91.88 97 VAL A C 1
ATOM 725 O O . VAL A 1 97 ? 41.751 11.066 -61.854 1.00 91.88 97 VAL A O 1
ATOM 728 N N . VAL A 1 98 ? 41.849 9.714 -63.638 1.00 93.38 98 VAL A N 1
ATOM 729 C CA . VAL A 1 98 ? 40.837 8.775 -63.130 1.00 93.38 98 VAL A CA 1
ATOM 730 C C . VAL A 1 98 ? 41.350 8.020 -61.900 1.00 93.38 98 VAL A C 1
ATOM 732 O O . VAL A 1 98 ? 40.607 7.836 -60.940 1.00 93.38 98 VAL A O 1
ATOM 735 N N . ALA A 1 99 ? 42.612 7.592 -61.904 1.00 93.50 99 ALA A N 1
ATOM 736 C CA . ALA A 1 99 ? 43.215 6.889 -60.777 1.00 93.50 99 ALA A CA 1
ATOM 737 C C . ALA A 1 99 ? 43.351 7.784 -59.527 1.00 93.50 99 ALA A C 1
ATOM 739 O O . ALA A 1 99 ? 43.031 7.323 -58.430 1.00 93.50 99 ALA A O 1
ATOM 740 N N . ASP A 1 100 ? 43.707 9.064 -59.672 1.00 92.75 100 ASP A N 1
ATOM 741 C CA . ASP A 1 100 ? 43.691 10.040 -58.569 1.00 92.75 100 ASP A CA 1
ATOM 742 C C . ASP A 1 100 ? 42.281 10.278 -58.003 1.00 92.75 100 ASP A C 1
ATOM 744 O O . ASP A 1 100 ? 42.105 10.361 -56.781 1.00 92.75 100 ASP A O 1
ATOM 748 N N . GLU A 1 101 ? 41.256 10.325 -58.859 1.00 94.56 101 GLU A N 1
ATOM 749 C CA . GLU A 1 101 ? 39.863 10.462 -58.417 1.00 94.56 101 GLU A CA 1
ATOM 750 C C . GLU A 1 101 ? 39.406 9.222 -57.625 1.00 94.56 101 GLU A C 1
ATOM 752 O O . GLU A 1 101 ? 38.819 9.345 -56.549 1.00 94.56 101 GLU A O 1
ATOM 757 N N . ILE A 1 102 ? 39.749 8.011 -58.088 1.00 94.75 102 ILE A N 1
ATOM 758 C CA . ILE A 1 102 ? 39.460 6.760 -57.363 1.00 94.75 102 ILE A CA 1
ATOM 759 C C . ILE A 1 102 ? 40.201 6.722 -56.018 1.00 94.75 102 ILE A C 1
ATOM 761 O O . ILE A 1 102 ? 39.617 6.315 -55.012 1.00 94.75 102 ILE A O 1
ATOM 765 N N . ASN A 1 103 ? 41.464 7.159 -55.969 1.00 92.38 103 ASN A N 1
ATOM 766 C CA . ASN A 1 103 ? 42.231 7.247 -54.723 1.00 92.38 103 ASN A CA 1
ATOM 767 C C . ASN A 1 103 ? 41.551 8.197 -53.721 1.00 92.38 103 ASN A C 1
ATOM 769 O O . ASN A 1 103 ? 41.336 7.852 -52.556 1.00 92.38 103 ASN A O 1
ATOM 773 N N . THR A 1 104 ? 41.127 9.364 -54.208 1.00 94.69 104 THR A N 1
ATOM 774 C CA . THR A 1 104 ? 40.410 10.366 -53.416 1.00 94.69 104 THR A CA 1
ATOM 775 C C . THR A 1 104 ? 39.100 9.804 -52.862 1.00 94.69 104 THR A C 1
ATOM 777 O O . THR A 1 104 ? 38.851 9.915 -51.658 1.00 94.69 104 THR A O 1
ATOM 780 N N . LEU A 1 105 ? 38.299 9.129 -53.693 1.00 94.62 105 LEU A N 1
ATOM 781 C CA . LEU A 1 105 ? 37.057 8.467 -53.277 1.00 94.62 105 LEU A CA 1
ATOM 782 C C . LEU A 1 105 ? 37.308 7.364 -52.239 1.00 94.62 105 LEU A C 1
ATOM 784 O O . LEU A 1 105 ? 36.592 7.276 -51.240 1.00 94.62 105 LEU A O 1
ATOM 788 N N . ALA A 1 106 ? 38.352 6.552 -52.419 1.00 94.25 106 ALA A N 1
ATOM 789 C CA . ALA A 1 106 ? 38.724 5.504 -51.473 1.00 94.25 106 ALA A CA 1
ATOM 790 C C . ALA A 1 106 ? 39.146 6.079 -50.105 1.00 94.25 106 ALA A C 1
ATOM 792 O O . ALA A 1 106 ? 38.730 5.581 -49.054 1.00 94.25 106 ALA A O 1
ATOM 793 N N . SER A 1 107 ? 39.913 7.173 -50.103 1.00 93.12 107 SER A N 1
ATOM 794 C CA . SER A 1 107 ? 40.300 7.902 -48.889 1.00 93.12 107 SER A CA 1
ATOM 795 C C . SER A 1 107 ? 39.090 8.520 -48.175 1.00 93.12 107 SER A C 1
ATOM 797 O O . SER A 1 107 ? 38.938 8.382 -46.955 1.00 93.12 107 SER A O 1
ATOM 799 N N . GLN A 1 108 ? 38.169 9.131 -48.928 1.00 94.44 108 GLN A N 1
ATOM 800 C CA . GLN A 1 108 ? 36.907 9.645 -48.390 1.00 94.44 108 GLN A CA 1
ATOM 801 C C . GLN A 1 108 ? 36.051 8.526 -47.781 1.00 94.44 108 GLN A C 1
ATOM 803 O O . GLN A 1 108 ? 35.536 8.693 -46.674 1.00 94.44 108 GLN A O 1
ATOM 808 N N . SER A 1 109 ? 35.966 7.366 -48.442 1.00 95.19 109 SER A N 1
ATOM 809 C CA . SER A 1 109 ? 35.248 6.191 -47.935 1.00 95.19 109 SER A CA 1
ATOM 810 C C . SER A 1 109 ? 35.837 5.693 -46.612 1.00 95.19 109 SER A C 1
ATOM 812 O O . SER A 1 109 ? 35.095 5.448 -45.662 1.00 95.19 109 SER A O 1
ATOM 814 N N . ARG A 1 110 ? 37.170 5.623 -46.486 1.00 93.12 110 ARG A N 1
ATOM 815 C CA . ARG A 1 110 ? 37.841 5.282 -45.215 1.00 93.12 110 ARG A CA 1
ATOM 816 C C . ARG A 1 110 ? 37.521 6.276 -44.103 1.00 93.12 110 ARG A C 1
ATOM 818 O O . ARG A 1 110 ? 37.266 5.873 -42.969 1.00 93.12 110 ARG A O 1
ATOM 825 N N . LYS A 1 111 ? 37.515 7.575 -44.414 1.00 94.94 111 LYS A N 1
ATOM 826 C CA . LYS A 1 111 ? 37.162 8.614 -43.440 1.00 94.94 111 LYS A CA 1
ATOM 827 C C . LYS A 1 111 ? 35.710 8.473 -42.975 1.00 94.94 111 LYS A C 1
ATOM 829 O O . LYS A 1 111 ? 35.463 8.564 -41.776 1.00 94.94 111 LYS A O 1
ATOM 834 N N . ALA A 1 112 ? 34.782 8.199 -43.893 1.00 95.19 112 ALA A N 1
ATOM 835 C CA . ALA A 1 112 ? 33.379 7.951 -43.567 1.00 95.19 112 ALA A CA 1
ATOM 836 C C . ALA A 1 112 ? 33.211 6.712 -42.673 1.00 95.19 112 ALA A C 1
ATOM 838 O O . ALA A 1 112 ? 32.556 6.796 -41.638 1.00 95.19 112 ALA A O 1
ATOM 839 N N . VAL A 1 113 ? 33.872 5.598 -43.009 1.00 95.69 113 VAL A N 1
ATOM 840 C CA . VAL A 1 113 ? 33.877 4.377 -42.185 1.00 95.69 113 VAL A CA 1
ATOM 841 C C . VAL A 1 113 ? 34.396 4.649 -40.774 1.00 95.69 113 VAL A C 1
ATOM 843 O O . VAL A 1 113 ? 33.779 4.214 -39.805 1.00 95.69 113 VAL A O 1
ATOM 846 N N . LYS A 1 114 ? 35.482 5.419 -40.633 1.00 94.44 114 LYS A N 1
ATOM 847 C CA . LYS A 1 114 ? 36.002 5.807 -39.316 1.00 94.44 114 LYS A CA 1
ATOM 848 C C . LYS A 1 114 ? 34.956 6.564 -38.495 1.00 94.44 114 LYS A C 1
ATOM 850 O O . LYS A 1 114 ? 34.738 6.225 -37.338 1.00 94.44 114 LYS A O 1
ATOM 855 N N . THR A 1 115 ? 34.276 7.538 -39.099 1.00 96.44 115 THR A N 1
ATOM 856 C CA . THR A 1 115 ? 33.193 8.271 -38.430 1.00 96.44 115 THR A CA 1
ATOM 857 C C . THR A 1 115 ? 32.038 7.353 -38.025 1.00 96.44 115 THR A C 1
ATOM 859 O O . THR A 1 115 ? 31.504 7.512 -36.931 1.00 96.44 115 THR A O 1
ATOM 862 N N . ILE A 1 116 ? 31.672 6.368 -38.853 1.00 96.44 116 ILE A N 1
ATOM 863 C CA . ILE A 1 116 ? 30.644 5.381 -38.487 1.00 96.44 116 ILE A CA 1
ATOM 864 C C . ILE A 1 116 ? 31.102 4.551 -37.281 1.00 96.44 116 ILE A C 1
ATOM 866 O O . ILE A 1 116 ? 30.328 4.380 -36.345 1.00 96.44 116 ILE A O 1
ATOM 870 N N . ASN A 1 117 ? 32.356 4.095 -37.251 1.00 94.50 117 ASN A N 1
ATOM 871 C CA . ASN A 1 117 ? 32.891 3.334 -36.118 1.00 94.50 117 ASN A CA 1
ATOM 872 C C . ASN A 1 117 ? 32.908 4.151 -34.814 1.00 94.50 117 ASN A C 1
ATOM 874 O O . ASN A 1 117 ? 32.559 3.620 -33.760 1.00 94.50 117 ASN A O 1
ATOM 878 N N . ASP A 1 118 ? 33.236 5.446 -34.874 1.00 96.00 118 ASP A N 1
ATOM 879 C CA . ASP A 1 118 ? 33.168 6.339 -33.708 1.00 96.00 118 ASP A CA 1
ATOM 880 C C . ASP A 1 118 ? 31.719 6.472 -33.178 1.00 96.00 118 ASP A C 1
ATOM 882 O O . ASP A 1 118 ? 31.476 6.461 -31.965 1.00 96.00 118 ASP A O 1
ATOM 886 N N . ILE A 1 119 ? 30.733 6.538 -34.083 1.00 96.44 119 ILE A N 1
ATOM 887 C CA . ILE A 1 119 ? 29.303 6.547 -33.732 1.00 96.44 119 ILE A CA 1
ATOM 888 C C . ILE A 1 119 ? 28.883 5.207 -33.115 1.00 96.44 119 ILE A C 1
ATOM 890 O O . ILE A 1 119 ? 28.210 5.207 -32.085 1.00 96.44 119 ILE A O 1
ATOM 894 N N . LEU A 1 120 ? 29.292 4.076 -33.697 1.00 96.00 120 LEU A N 1
ATOM 895 C CA . LEU A 1 120 ? 28.979 2.739 -33.182 1.00 96.00 120 LEU A CA 1
ATOM 896 C C . LEU A 1 120 ? 29.511 2.536 -31.764 1.00 96.00 120 LEU A C 1
ATOM 898 O O . LEU A 1 120 ? 28.767 2.080 -30.899 1.00 96.00 120 LEU A O 1
ATOM 902 N N . LYS A 1 121 ? 30.748 2.964 -31.496 1.00 94.81 121 LYS A N 1
ATOM 903 C CA . LYS A 1 121 ? 31.322 2.932 -30.148 1.00 94.81 121 LYS A CA 1
ATOM 904 C C . LYS A 1 121 ? 30.484 3.745 -29.158 1.00 94.81 121 LYS A C 1
ATOM 906 O O . LYS A 1 121 ? 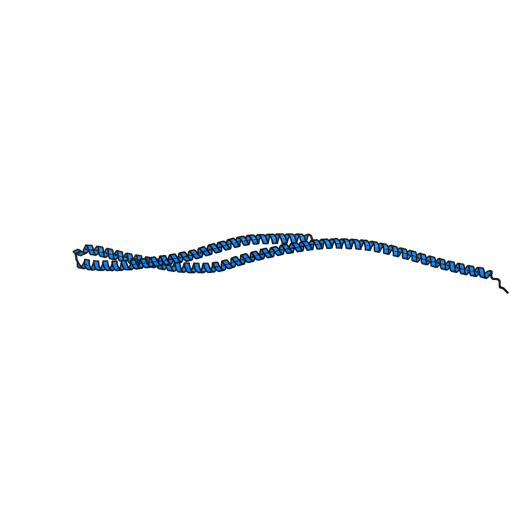30.186 3.285 -28.061 1.00 94.81 121 LYS A O 1
ATOM 911 N N . THR A 1 122 ? 30.040 4.932 -29.569 1.00 96.62 122 THR A N 1
ATOM 912 C CA . THR A 1 122 ? 29.160 5.774 -28.745 1.00 96.62 122 THR A CA 1
ATOM 913 C C . THR A 1 122 ? 27.806 5.098 -28.481 1.00 96.62 122 THR A C 1
ATOM 915 O O . THR A 1 122 ? 27.258 5.209 -27.382 1.00 96.62 122 THR A O 1
ATOM 918 N N . ILE A 1 123 ? 27.245 4.400 -29.475 1.00 96.25 123 ILE A N 1
ATOM 919 C CA . ILE A 1 123 ? 26.002 3.627 -29.329 1.00 96.25 123 ILE A CA 1
ATOM 920 C C . ILE A 1 123 ? 26.199 2.481 -28.333 1.00 96.25 123 ILE A C 1
ATOM 922 O O . ILE A 1 123 ? 25.355 2.301 -27.458 1.00 96.25 123 ILE A O 1
ATOM 926 N N . GLU A 1 124 ? 27.305 1.744 -28.420 1.00 93.31 124 GLU A N 1
ATOM 927 C CA . GLU A 1 124 ? 27.625 0.636 -27.514 1.00 93.31 124 GLU A CA 1
ATOM 928 C C . GLU A 1 124 ? 27.799 1.105 -26.061 1.00 93.31 124 GLU A C 1
ATOM 930 O O . GLU A 1 124 ? 27.230 0.512 -25.137 1.00 93.31 124 GLU A O 1
ATOM 935 N N . GLU A 1 125 ? 28.524 2.208 -25.852 1.00 96.44 125 GLU A N 1
ATOM 936 C CA . GLU A 1 125 ? 28.690 2.829 -24.534 1.00 96.44 125 GLU A CA 1
ATOM 937 C C . GLU A 1 125 ? 27.329 3.222 -23.940 1.00 96.44 125 GLU A C 1
ATOM 939 O O . GLU A 1 125 ? 27.011 2.861 -22.803 1.00 96.44 125 GLU A O 1
ATOM 944 N N . LYS A 1 126 ? 26.475 3.896 -24.725 1.00 96.38 126 LYS A N 1
ATOM 945 C CA . LYS A 1 126 ? 25.123 4.269 -24.283 1.00 96.38 126 LYS A CA 1
ATOM 946 C C . LYS A 1 126 ? 24.247 3.053 -24.000 1.00 96.38 126 LYS A C 1
ATOM 948 O O . LYS A 1 126 ? 23.572 3.037 -22.976 1.00 96.38 126 LYS A O 1
ATOM 953 N N . ALA A 1 127 ? 24.278 2.035 -24.857 1.00 95.94 127 ALA A N 1
ATOM 954 C CA . ALA A 1 127 ? 23.523 0.802 -24.663 1.00 95.94 127 ALA A CA 1
ATOM 955 C C . ALA A 1 127 ? 23.933 0.091 -23.363 1.00 95.94 127 ALA A C 1
ATOM 957 O O . ALA A 1 127 ? 23.075 -0.366 -22.612 1.00 95.94 127 ALA A O 1
ATOM 958 N N . THR A 1 128 ? 25.231 0.068 -23.051 1.00 95.62 128 THR A N 1
ATOM 959 C CA . THR A 1 128 ? 25.761 -0.510 -21.807 1.00 95.62 128 THR A CA 1
ATOM 960 C C . THR A 1 128 ? 25.251 0.239 -20.574 1.00 95.62 128 THR A C 1
ATOM 962 O O . THR A 1 128 ? 24.729 -0.379 -19.644 1.00 95.62 128 THR A O 1
ATOM 965 N N . VAL A 1 129 ? 25.326 1.574 -20.579 1.00 96.75 129 VAL A N 1
ATOM 966 C CA . VAL A 1 129 ? 24.811 2.407 -19.477 1.00 96.75 129 VAL A CA 1
ATOM 967 C C . VAL A 1 129 ? 23.294 2.248 -19.317 1.00 96.75 129 VAL A C 1
ATOM 969 O O . VAL A 1 129 ? 22.790 2.141 -18.194 1.00 96.75 129 VAL A O 1
ATOM 972 N N . SER A 1 130 ? 22.551 2.198 -20.425 1.00 96.44 130 SER A N 1
ATOM 973 C CA . SER A 1 130 ? 21.106 1.965 -20.408 1.00 96.44 130 SER A CA 1
ATOM 974 C C . SER A 1 130 ? 20.756 0.587 -19.846 1.00 96.44 130 SER A C 1
ATOM 976 O O . SER A 1 130 ? 19.837 0.498 -19.033 1.00 96.44 130 SER A O 1
ATOM 978 N N . ALA A 1 131 ? 21.505 -0.466 -20.195 1.00 94.88 131 ALA A N 1
ATOM 979 C CA . ALA A 1 131 ? 21.297 -1.809 -19.651 1.00 94.88 131 ALA A CA 1
ATOM 980 C C . ALA A 1 131 ? 21.517 -1.838 -18.133 1.00 94.88 131 ALA A C 1
ATOM 982 O O . ALA A 1 131 ? 20.700 -2.391 -17.400 1.00 94.88 131 ALA A O 1
ATOM 983 N N . GLN A 1 132 ? 22.582 -1.193 -17.649 1.00 95.88 132 GLN A N 1
ATOM 984 C CA . GLN A 1 132 ? 22.860 -1.099 -16.216 1.00 95.88 132 GLN A CA 1
ATOM 985 C C . GLN A 1 132 ? 21.754 -0.338 -15.472 1.00 95.88 132 GLN A C 1
ATOM 987 O O . GLN A 1 132 ? 21.322 -0.753 -14.398 1.00 95.88 132 GLN A O 1
ATOM 992 N N . THR A 1 133 ? 21.256 0.752 -16.058 1.00 95.69 133 THR A N 1
ATOM 993 C CA . THR A 1 133 ? 20.168 1.548 -15.473 1.00 95.69 133 THR A CA 1
ATOM 994 C C . THR A 1 133 ? 18.862 0.754 -15.422 1.00 95.69 133 THR A C 1
ATOM 996 O O . THR A 1 133 ? 18.189 0.758 -14.394 1.00 95.69 133 THR A O 1
ATOM 999 N N . ALA A 1 134 ? 18.525 0.027 -16.490 1.00 94.44 134 ALA A N 1
ATOM 1000 C CA . ALA A 1 134 ? 17.358 -0.852 -16.522 1.00 94.44 134 ALA A CA 1
ATOM 1001 C C . ALA A 1 134 ? 17.482 -2.013 -15.516 1.00 94.44 134 ALA A C 1
ATOM 1003 O O . ALA A 1 134 ? 16.515 -2.332 -14.829 1.00 94.44 134 ALA A O 1
ATOM 1004 N N . GLY A 1 135 ? 18.679 -2.587 -15.352 1.00 92.94 135 GLY A N 1
ATOM 1005 C CA . GLY A 1 135 ? 18.950 -3.595 -14.323 1.00 92.94 135 GLY A CA 1
ATOM 1006 C C . GLY A 1 135 ? 18.752 -3.065 -12.898 1.00 92.94 135 GLY A C 1
ATOM 1007 O O . GLY A 1 135 ? 18.124 -3.726 -12.073 1.00 92.94 135 GLY A O 1
ATOM 1008 N N . ASN A 1 136 ? 19.207 -1.843 -12.612 1.00 94.88 136 ASN A N 1
ATOM 1009 C CA . ASN A 1 136 ? 18.954 -1.196 -11.321 1.00 94.88 136 ASN A CA 1
ATOM 1010 C C . ASN A 1 136 ? 17.458 -0.918 -11.104 1.00 94.88 136 ASN A C 1
ATOM 1012 O O . ASN A 1 136 ? 16.949 -1.133 -10.006 1.00 94.88 136 ASN A O 1
ATOM 1016 N N . ALA A 1 137 ? 16.744 -0.476 -12.145 1.00 94.44 137 ALA A N 1
ATOM 1017 C CA . ALA A 1 137 ? 15.299 -0.266 -12.082 1.00 94.44 137 ALA A CA 1
ATOM 1018 C C . ALA A 1 137 ? 14.548 -1.567 -11.755 1.00 94.44 137 ALA A C 1
ATOM 1020 O O . ALA A 1 137 ? 13.627 -1.551 -10.942 1.00 94.44 137 ALA A O 1
ATOM 1021 N N . TYR A 1 138 ? 14.985 -2.699 -12.314 1.00 91.25 138 TYR A N 1
ATOM 1022 C CA . TYR A 1 138 ? 14.422 -4.012 -12.000 1.00 91.25 138 TYR A CA 1
ATOM 1023 C C . TYR A 1 138 ? 14.582 -4.384 -10.516 1.00 91.25 138 TYR A C 1
ATOM 1025 O O . TYR A 1 138 ? 13.625 -4.833 -9.890 1.00 91.25 138 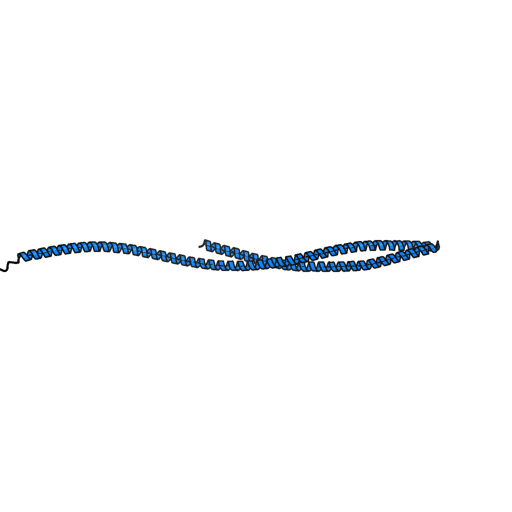TYR A O 1
ATOM 1033 N N . LEU A 1 139 ? 15.752 -4.141 -9.912 1.00 92.50 139 LEU A N 1
ATOM 1034 C CA . LEU A 1 139 ? 15.955 -4.386 -8.475 1.00 92.50 139 LEU A CA 1
ATOM 1035 C C . LEU A 1 139 ? 15.014 -3.536 -7.607 1.00 92.50 139 LEU A C 1
ATOM 1037 O O . LEU A 1 139 ? 14.387 -4.056 -6.685 1.00 92.50 139 LEU A O 1
ATOM 1041 N N . ILE A 1 140 ? 14.854 -2.255 -7.951 1.00 94.69 140 ILE A N 1
ATOM 1042 C CA . ILE A 1 140 ? 13.924 -1.348 -7.262 1.00 94.69 140 ILE A CA 1
ATOM 1043 C C . ILE A 1 140 ? 12.476 -1.844 -7.400 1.00 94.69 140 ILE A C 1
ATOM 1045 O O . ILE A 1 140 ? 11.717 -1.799 -6.433 1.00 94.69 140 ILE A O 1
ATOM 1049 N N . LEU A 1 141 ? 12.084 -2.357 -8.570 1.00 93.75 141 LEU A N 1
ATOM 1050 C CA . LEU A 1 141 ? 10.745 -2.913 -8.792 1.00 93.75 141 LEU A CA 1
ATOM 1051 C C . LEU A 1 141 ? 10.467 -4.148 -7.928 1.00 93.75 141 LEU A C 1
ATOM 1053 O O . LEU A 1 141 ? 9.348 -4.304 -7.435 1.00 93.75 141 LEU A O 1
ATOM 1057 N N . VAL A 1 142 ? 11.468 -5.003 -7.699 1.00 91.25 142 VAL A N 1
ATOM 1058 C CA . VAL A 1 142 ? 11.343 -6.158 -6.794 1.00 91.25 142 VAL A CA 1
ATOM 1059 C C . VAL A 1 142 ? 11.070 -5.697 -5.360 1.00 91.25 142 VAL A C 1
ATOM 1061 O O . VAL A 1 142 ? 10.140 -6.197 -4.720 1.00 91.25 142 VAL A O 1
ATOM 1064 N N . GLU A 1 143 ? 11.824 -4.713 -4.867 1.00 94.69 143 GLU A N 1
ATOM 1065 C CA . GLU A 1 143 ? 11.610 -4.127 -3.537 1.00 94.69 143 GLU A CA 1
ATOM 1066 C C . GLU A 1 143 ? 10.243 -3.433 -3.434 1.00 94.69 143 GLU A C 1
ATOM 1068 O O . GLU A 1 143 ? 9.502 -3.642 -2.468 1.00 94.69 143 GLU A O 1
ATOM 1073 N N . GLN A 1 144 ? 9.859 -2.671 -4.462 1.00 95.00 144 GLN A N 1
ATOM 1074 C CA . GLN A 1 144 ? 8.556 -2.015 -4.542 1.00 95.00 144 GLN A CA 1
ATOM 1075 C C . GLN A 1 144 ? 7.419 -3.038 -4.471 1.00 95.00 144 GLN A C 1
ATOM 1077 O O . GLN A 1 144 ? 6.467 -2.847 -3.716 1.00 95.00 144 GLN A O 1
ATOM 1082 N N . ARG A 1 145 ? 7.512 -4.145 -5.213 1.00 92.25 145 ARG A N 1
ATOM 1083 C CA . ARG A 1 145 ? 6.493 -5.201 -5.204 1.00 92.25 145 ARG A CA 1
ATOM 1084 C C . ARG A 1 145 ? 6.306 -5.796 -3.808 1.00 92.25 145 ARG A C 1
ATOM 1086 O O . ARG A 1 145 ? 5.168 -6.009 -3.389 1.00 92.25 145 ARG A O 1
ATOM 1093 N N . ALA A 1 146 ? 7.398 -6.023 -3.078 1.00 93.50 146 ALA A N 1
ATOM 1094 C CA . ALA A 1 146 ? 7.338 -6.496 -1.697 1.00 93.50 146 ALA A CA 1
ATOM 1095 C C . ALA A 1 146 ? 6.661 -5.469 -0.770 1.00 93.50 146 ALA A C 1
ATOM 1097 O O . ALA A 1 146 ? 5.763 -5.826 -0.006 1.00 93.50 146 ALA A O 1
ATOM 1098 N N . ALA A 1 147 ? 7.021 -4.186 -0.881 1.00 95.75 147 ALA A N 1
ATOM 1099 C CA . ALA A 1 147 ? 6.426 -3.115 -0.080 1.00 95.75 147 ALA A CA 1
ATOM 1100 C C . ALA A 1 147 ? 4.916 -2.948 -0.333 1.00 95.75 147 ALA A C 1
ATOM 1102 O O . ALA A 1 147 ? 4.131 -2.786 0.607 1.00 95.75 147 ALA A O 1
ATOM 1103 N N . VAL A 1 148 ? 4.485 -3.038 -1.594 1.00 94.94 148 VAL A N 1
ATOM 1104 C CA . VAL A 1 148 ? 3.065 -2.980 -1.967 1.00 94.94 148 VAL A CA 1
ATOM 1105 C C . VAL A 1 148 ? 2.301 -4.181 -1.396 1.00 94.94 148 VAL A C 1
ATOM 1107 O O . VAL A 1 148 ? 1.207 -4.010 -0.857 1.00 94.94 148 VAL A O 1
ATOM 1110 N N . HIS A 1 149 ? 2.888 -5.382 -1.428 1.00 92.94 149 HIS A N 1
ATOM 1111 C CA . HIS A 1 149 ? 2.278 -6.573 -0.830 1.00 92.94 149 HIS A CA 1
ATOM 1112 C C . HIS A 1 149 ? 2.096 -6.437 0.689 1.00 92.94 149 HIS A C 1
ATOM 1114 O O . HIS A 1 149 ? 1.007 -6.696 1.198 1.00 92.94 149 HIS A O 1
ATOM 1120 N N . LEU A 1 150 ? 3.124 -5.966 1.403 1.00 95.88 150 LEU A N 1
ATOM 1121 C CA . LEU A 1 150 ? 3.047 -5.703 2.846 1.00 95.88 150 LEU A CA 1
ATOM 1122 C C . LEU A 1 150 ? 1.975 -4.657 3.179 1.00 95.88 150 LEU A C 1
ATOM 1124 O O . LEU A 1 150 ? 1.237 -4.798 4.151 1.00 95.88 150 LEU A O 1
ATOM 1128 N N . THR A 1 151 ? 1.844 -3.627 2.342 1.00 96.12 151 THR A N 1
ATOM 1129 C CA . THR A 1 151 ? 0.807 -2.597 2.500 1.00 96.12 151 THR A CA 1
ATOM 1130 C C . THR A 1 151 ? -0.596 -3.195 2.354 1.00 96.12 151 THR A C 1
ATOM 1132 O O . THR A 1 151 ? -1.491 -2.869 3.134 1.00 96.12 151 THR A O 1
ATOM 1135 N N . ARG A 1 152 ? -0.795 -4.119 1.401 1.00 95.00 152 ARG A N 1
ATOM 1136 C CA . ARG A 1 152 ? -2.064 -4.851 1.243 1.00 95.00 152 ARG A CA 1
ATOM 1137 C C . ARG A 1 152 ? -2.409 -5.653 2.499 1.00 95.00 152 ARG A C 1
ATOM 1139 O O . ARG A 1 152 ? -3.539 -5.585 2.974 1.00 95.00 152 ARG A O 1
ATOM 1146 N N . GLU A 1 153 ? -1.441 -6.393 3.038 1.00 95.69 153 GLU A N 1
ATOM 1147 C CA . GLU A 1 153 ? -1.620 -7.190 4.258 1.00 95.69 153 GLU A CA 1
ATOM 1148 C C . GLU A 1 153 ? -1.954 -6.320 5.474 1.00 95.69 153 GLU A C 1
ATOM 1150 O O . GLU A 1 153 ? -2.833 -6.675 6.259 1.00 95.69 153 GLU A O 1
ATOM 1155 N N . ALA A 1 154 ? -1.314 -5.155 5.605 1.00 96.50 154 ALA A N 1
ATOM 1156 C CA . ALA A 1 154 ? -1.615 -4.206 6.671 1.00 96.50 154 ALA A CA 1
ATOM 1157 C C . ALA A 1 154 ? -3.080 -3.738 6.621 1.00 96.50 154 ALA A C 1
ATOM 1159 O O . ALA A 1 154 ? -3.755 -3.718 7.651 1.00 96.50 154 ALA A O 1
ATOM 1160 N N . PHE A 1 155 ? -3.615 -3.431 5.433 1.00 96.25 155 PHE A N 1
ATOM 1161 C CA . PHE A 1 155 ? -5.032 -3.078 5.299 1.00 96.25 155 PHE A CA 1
ATOM 1162 C C . PHE A 1 155 ? -5.974 -4.245 5.621 1.00 96.25 155 PHE A C 1
ATOM 1164 O O . PHE A 1 155 ? -7.005 -4.019 6.253 1.00 96.25 155 PHE A O 1
ATOM 1171 N N . ASP A 1 156 ? -5.619 -5.486 5.276 1.00 95.19 156 ASP A N 1
ATOM 1172 C CA . ASP A 1 156 ? -6.404 -6.667 5.668 1.00 95.19 156 ASP A CA 1
ATOM 1173 C C . ASP A 1 156 ? -6.453 -6.855 7.193 1.00 95.19 156 ASP A C 1
ATOM 1175 O O . ASP A 1 156 ? -7.515 -7.139 7.765 1.00 95.19 156 ASP A O 1
ATOM 1179 N N . GLN A 1 157 ? -5.331 -6.622 7.878 1.00 96.75 157 GLN A N 1
ATOM 1180 C CA . GLN A 1 157 ? -5.277 -6.640 9.341 1.00 96.75 157 GLN A CA 1
ATOM 1181 C C . GLN A 1 157 ? -6.111 -5.513 9.959 1.00 96.75 157 GLN A C 1
ATOM 1183 O O . GLN A 1 157 ? -6.824 -5.752 10.937 1.00 96.75 157 GLN A O 1
ATOM 1188 N N . ILE A 1 158 ? -6.086 -4.307 9.379 1.00 97.00 158 ILE A N 1
ATOM 1189 C CA . ILE A 1 158 ? -6.921 -3.186 9.836 1.00 97.00 158 ILE A CA 1
ATOM 1190 C C . ILE A 1 158 ? -8.405 -3.528 9.675 1.00 97.00 158 ILE A C 1
ATOM 1192 O O . ILE A 1 158 ? -9.166 -3.376 10.626 1.00 97.00 158 ILE A O 1
ATOM 1196 N N . ILE A 1 159 ? -8.829 -4.040 8.516 1.00 95.69 159 ILE A N 1
ATOM 1197 C CA . ILE A 1 159 ? -10.230 -4.419 8.261 1.00 95.69 159 ILE A CA 1
ATOM 1198 C C . ILE A 1 159 ? -10.715 -5.459 9.278 1.00 95.69 159 ILE A C 1
ATOM 1200 O O . ILE A 1 159 ? -11.834 -5.342 9.791 1.00 95.69 159 ILE A O 1
ATOM 1204 N N . THR A 1 160 ? -9.873 -6.450 9.580 1.00 96.69 160 THR A N 1
ATOM 1205 C CA . THR A 1 160 ? -10.160 -7.495 10.573 1.00 96.69 160 THR A CA 1
ATOM 1206 C C . THR A 1 160 ? -10.278 -6.896 11.973 1.00 96.69 160 THR A C 1
ATOM 1208 O O . THR A 1 160 ? -11.309 -7.060 12.623 1.00 96.69 160 THR A O 1
ATOM 1211 N N . SER A 1 161 ? -9.288 -6.101 12.390 1.00 97.00 161 SER A N 1
ATOM 1212 C CA . SER A 1 161 ? -9.258 -5.447 13.705 1.00 97.00 161 SER A CA 1
ATOM 1213 C C . SER A 1 161 ? -10.459 -4.522 13.915 1.00 97.00 161 SER A C 1
ATOM 1215 O O . SER A 1 161 ? -11.084 -4.533 14.972 1.00 97.00 161 SER A O 1
ATOM 1217 N N . MET A 1 162 ? -10.848 -3.755 12.892 1.00 95.62 162 MET A N 1
ATOM 1218 C CA . MET A 1 162 ? -12.045 -2.911 12.946 1.00 95.62 162 MET A CA 1
ATOM 1219 C C . MET A 1 162 ? -13.325 -3.751 13.056 1.00 95.62 162 MET A C 1
ATOM 1221 O O . MET A 1 162 ? -14.261 -3.353 13.741 1.00 95.62 162 MET A O 1
ATOM 1225 N N . GLY A 1 163 ? -13.376 -4.930 12.426 1.00 94.50 163 GLY A N 1
ATOM 1226 C CA . GLY A 1 163 ? -14.469 -5.886 12.623 1.00 94.50 163 GLY A CA 1
ATOM 1227 C C . GLY A 1 163 ? -14.597 -6.348 14.077 1.00 94.50 163 GLY A C 1
ATOM 1228 O O . GLY A 1 163 ? -15.700 -6.337 14.622 1.00 94.50 163 GLY A O 1
ATOM 1229 N N . GLU A 1 164 ? -13.478 -6.676 14.721 1.00 96.44 164 GLU A N 1
ATOM 1230 C CA . GLU A 1 164 ? -13.460 -7.070 16.135 1.00 96.44 164 GLU A CA 1
ATOM 1231 C C . GLU A 1 164 ? -13.887 -5.930 17.069 1.00 96.44 164 GLU A C 1
ATOM 1233 O O . GLU A 1 164 ? -14.594 -6.166 18.050 1.00 96.44 164 GLU A O 1
ATOM 1238 N N . VAL A 1 165 ? -13.491 -4.686 16.773 1.00 96.25 165 VAL A N 1
ATOM 1239 C CA . VAL A 1 165 ? -13.916 -3.512 17.552 1.00 96.25 165 VAL A CA 1
ATOM 1240 C C . VAL A 1 165 ? -15.436 -3.348 17.501 1.00 96.25 165 VAL A C 1
ATOM 1242 O O . VAL A 1 165 ? -16.050 -3.190 18.555 1.00 96.25 165 VAL A O 1
ATOM 1245 N N . VAL A 1 166 ? -16.054 -3.464 16.319 1.00 93.00 166 VAL A N 1
ATOM 1246 C CA . VAL A 1 166 ? -17.524 -3.413 16.179 1.00 93.00 166 VAL A CA 1
ATOM 1247 C C . VAL A 1 166 ? -18.195 -4.510 17.010 1.00 93.00 166 VAL A C 1
ATOM 1249 O O . VAL A 1 166 ? -19.134 -4.232 17.754 1.00 93.00 166 VAL A O 1
ATOM 1252 N N . GLU A 1 167 ? -17.692 -5.748 16.955 1.00 94.69 167 GLU A N 1
ATOM 1253 C CA . GLU A 1 167 ? -18.249 -6.852 17.748 1.00 94.69 167 GLU A CA 1
ATOM 1254 C C . GLU A 1 167 ? -18.160 -6.576 19.260 1.00 94.69 167 GLU A C 1
ATOM 1256 O O . GLU A 1 167 ? -19.118 -6.798 20.007 1.00 94.69 167 GLU A O 1
ATOM 1261 N N . ARG A 1 168 ? -17.015 -6.064 19.729 1.00 94.69 168 ARG A N 1
ATOM 1262 C CA . ARG A 1 168 ? -16.813 -5.718 21.143 1.00 94.69 168 ARG A CA 1
ATOM 1263 C C . ARG A 1 168 ? -17.724 -4.578 21.590 1.00 94.69 168 ARG A C 1
ATOM 1265 O O . ARG A 1 168 ? -18.275 -4.667 22.684 1.00 94.69 168 ARG A O 1
ATOM 1272 N N . ILE A 1 169 ? -17.926 -3.557 20.759 1.00 92.88 169 ILE A N 1
ATOM 1273 C CA . ILE A 1 169 ? -18.875 -2.469 21.038 1.00 92.88 169 ILE A CA 1
ATOM 1274 C C . ILE A 1 169 ? -20.304 -3.008 21.157 1.00 92.88 169 ILE A C 1
ATOM 1276 O O . ILE A 1 169 ? -21.005 -2.667 22.111 1.00 92.88 169 ILE A O 1
ATOM 1280 N N . GLY A 1 170 ? -20.703 -3.936 20.283 1.00 90.44 170 GLY A N 1
ATOM 1281 C CA . GLY A 1 170 ? -21.987 -4.631 20.399 1.00 90.44 170 GLY A CA 1
ATOM 1282 C C . GLY A 1 170 ? -22.160 -5.341 21.751 1.00 90.44 170 GLY A C 1
ATOM 1283 O O . GLY A 1 170 ? -23.203 -5.211 22.395 1.00 90.44 170 GLY A O 1
ATOM 1284 N N . LYS A 1 171 ? -21.117 -6.029 22.238 1.00 93.62 171 LYS A N 1
ATOM 1285 C CA . LYS A 1 171 ? -21.125 -6.673 23.569 1.00 93.62 171 LYS A CA 1
ATOM 1286 C C . LYS A 1 171 ? -21.237 -5.656 24.708 1.00 93.62 171 LYS A C 1
ATOM 1288 O O . LYS A 1 171 ? -22.000 -5.889 25.644 1.00 93.62 171 LYS A O 1
ATOM 1293 N N . VAL A 1 172 ? -20.522 -4.532 24.626 1.00 92.00 172 VAL A N 1
ATOM 1294 C CA . VAL A 1 172 ? -20.591 -3.447 25.624 1.00 92.00 172 VAL A CA 1
ATOM 1295 C C . VAL A 1 172 ? -22.000 -2.859 25.695 1.00 92.00 172 VAL A C 1
ATOM 1297 O O . VAL A 1 172 ? -22.539 -2.724 26.792 1.00 92.00 172 VAL A O 1
ATOM 1300 N N . ASN A 1 173 ? -22.638 -2.591 24.553 1.00 89.88 173 ASN A N 1
ATOM 1301 C CA . ASN A 1 173 ? -24.027 -2.125 24.516 1.00 89.88 173 ASN A CA 1
ATOM 1302 C C . ASN A 1 173 ? -24.982 -3.120 25.190 1.00 89.88 173 ASN A C 1
ATOM 1304 O O . ASN A 1 173 ? -25.822 -2.720 25.998 1.00 89.88 173 ASN A O 1
ATOM 1308 N N . GLY A 1 174 ? -24.808 -4.423 24.942 1.00 91.19 174 GLY A N 1
ATOM 1309 C CA . GLY A 1 174 ? -25.566 -5.469 25.634 1.00 91.19 174 GLY A CA 1
ATOM 1310 C C . GLY A 1 174 ? -25.396 -5.431 27.159 1.00 91.19 174 GLY A C 1
ATOM 1311 O O . GLY A 1 174 ? -26.381 -5.496 27.894 1.00 91.19 174 GLY A O 1
ATOM 1312 N N . MET A 1 175 ? -24.165 -5.257 27.648 1.00 92.94 175 MET A N 1
ATOM 1313 C CA . MET A 1 175 ? -23.888 -5.131 29.087 1.00 92.94 175 MET A CA 1
ATOM 1314 C C . MET A 1 175 ? -24.505 -3.863 29.695 1.00 92.94 175 MET A C 1
ATOM 1316 O O . MET A 1 175 ? -25.005 -3.904 30.817 1.00 92.94 175 MET A O 1
ATOM 1320 N N . ILE A 1 176 ? -24.519 -2.742 28.967 1.00 91.19 176 ILE A N 1
ATOM 1321 C CA . ILE A 1 176 ? -25.142 -1.493 29.434 1.00 91.19 176 ILE A CA 1
ATOM 1322 C C . ILE A 1 176 ? -26.649 -1.673 29.636 1.00 91.19 176 ILE A C 1
ATOM 1324 O O . ILE A 1 176 ? -27.184 -1.206 30.643 1.00 91.19 176 ILE A O 1
ATOM 1328 N N . HIS A 1 177 ? -27.332 -2.376 28.727 1.00 90.25 177 HIS A N 1
ATOM 1329 C CA . HIS A 1 177 ? -28.750 -2.697 28.901 1.00 90.25 177 HIS A CA 1
ATOM 1330 C C . HIS A 1 177 ? -28.993 -3.515 30.175 1.00 90.25 177 HIS A C 1
ATOM 1332 O O . HIS A 1 177 ? -29.832 -3.131 30.987 1.00 90.25 177 HIS A O 1
ATOM 1338 N N . GLN A 1 178 ? -28.186 -4.554 30.413 1.00 94.31 178 GLN A N 1
ATOM 1339 C CA . GLN A 1 178 ? -28.277 -5.360 31.638 1.00 94.31 178 GLN A CA 1
ATOM 1340 C C . GLN A 1 178 ? -28.051 -4.527 32.909 1.00 94.31 178 GLN A C 1
ATOM 1342 O O . GLN A 1 178 ? -28.768 -4.687 33.895 1.00 94.31 178 GLN A O 1
ATOM 1347 N N . ILE A 1 179 ? -27.085 -3.602 32.897 1.00 93.00 179 ILE A N 1
ATOM 1348 C CA . ILE A 1 179 ? -26.841 -2.687 34.024 1.00 93.00 179 ILE A CA 1
ATOM 1349 C C . ILE A 1 179 ? -28.064 -1.796 34.283 1.00 93.00 179 ILE A C 1
ATOM 1351 O O . ILE A 1 179 ? -28.389 -1.522 35.440 1.00 93.00 179 ILE A O 1
ATOM 1355 N N 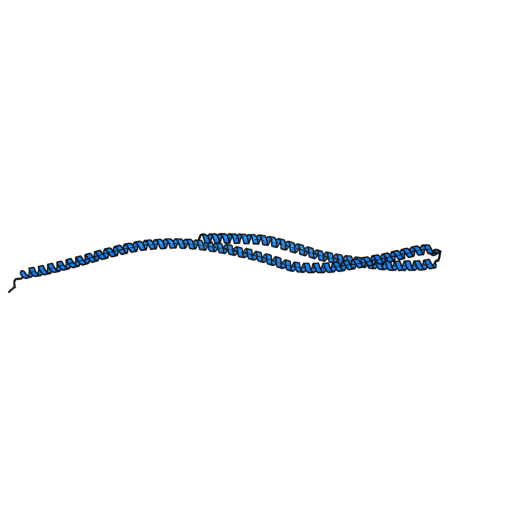. ASN A 1 180 ? -28.754 -1.343 33.234 1.00 91.50 180 ASN A N 1
ATOM 1356 C CA . ASN A 1 180 ? -29.957 -0.526 33.382 1.00 91.50 180 ASN A CA 1
ATOM 1357 C C . ASN A 1 180 ? -31.114 -1.310 34.014 1.00 91.50 180 ASN A C 1
ATOM 1359 O O . ASN A 1 180 ? -31.792 -0.792 34.903 1.00 91.50 180 ASN A O 1
ATOM 1363 N N . ASP A 1 181 ? -31.280 -2.575 33.633 1.00 94.44 181 ASP A N 1
ATOM 1364 C CA . ASP A 1 181 ? -32.274 -3.462 34.239 1.00 94.44 181 ASP A CA 1
ATOM 1365 C C . ASP A 1 181 ? -31.976 -3.687 35.729 1.00 94.44 181 ASP A C 1
ATOM 1367 O O . ASP A 1 181 ? -32.847 -3.472 36.578 1.00 94.44 181 ASP A O 1
ATOM 1371 N N . PHE A 1 182 ? -30.721 -3.997 36.081 1.00 95.94 182 PHE A N 1
ATOM 1372 C CA . PHE A 1 182 ? -30.304 -4.141 37.481 1.00 95.94 182 PHE A CA 1
ATOM 1373 C C . PHE A 1 182 ? -30.485 -2.858 38.295 1.00 95.94 182 PHE A C 1
ATOM 1375 O O . PHE A 1 182 ? -30.922 -2.916 39.448 1.00 95.94 182 PHE A O 1
ATOM 1382 N N . LYS A 1 183 ? -30.188 -1.692 37.711 1.00 95.38 183 LYS A N 1
ATOM 1383 C CA . LYS A 1 183 ? -30.423 -0.389 38.347 1.00 95.38 183 LYS A CA 1
ATOM 1384 C C . LYS A 1 183 ? -31.906 -0.210 38.687 1.00 95.38 183 LYS A C 1
ATOM 1386 O O . LYS A 1 183 ? -32.223 0.189 39.806 1.00 95.38 183 LYS A O 1
ATOM 1391 N N . ASN A 1 184 ? -32.808 -0.517 37.754 1.00 95.44 184 ASN A N 1
ATOM 1392 C CA . ASN A 1 184 ? -34.250 -0.378 37.969 1.00 95.44 184 ASN A CA 1
ATOM 1393 C C . ASN A 1 184 ? -34.765 -1.343 39.047 1.00 95.44 184 ASN A C 1
ATOM 1395 O O . ASN A 1 184 ? -35.491 -0.918 39.946 1.00 95.44 184 ASN A O 1
ATOM 1399 N N . MET A 1 185 ? -34.330 -2.608 39.013 1.00 96.94 185 MET A N 1
ATOM 1400 C CA . MET A 1 185 ? -34.660 -3.599 40.046 1.00 96.94 185 MET A CA 1
ATOM 1401 C C . MET A 1 185 ? -34.170 -3.165 41.432 1.00 96.94 185 MET A C 1
ATOM 1403 O O . MET A 1 185 ? -34.903 -3.261 42.414 1.00 96.94 185 MET A O 1
ATOM 1407 N N . THR A 1 186 ? -32.945 -2.641 41.513 1.00 97.12 186 THR A N 1
ATOM 1408 C CA . THR A 1 186 ? -32.374 -2.138 42.770 1.00 97.12 186 THR A CA 1
ATOM 1409 C C . THR A 1 186 ? -33.172 -0.946 43.297 1.00 97.12 186 THR A C 1
ATOM 1411 O O . THR A 1 186 ? -33.470 -0.886 44.486 1.00 97.12 186 THR A O 1
ATOM 1414 N N . GLY A 1 187 ? -33.582 -0.025 42.418 1.00 97.19 187 GLY A N 1
ATOM 1415 C CA . GLY A 1 187 ? -34.442 1.102 42.786 1.00 97.19 187 GLY A CA 1
ATOM 1416 C C . GLY A 1 187 ? -35.791 0.661 43.364 1.00 97.19 187 GLY A C 1
ATOM 1417 O O . GLY A 1 187 ? -36.220 1.192 44.385 1.00 97.19 187 GLY A O 1
ATOM 1418 N N . GLN A 1 188 ? -36.427 -0.353 42.767 1.00 97.44 188 GLN A N 1
ATOM 1419 C CA . GLN A 1 188 ? -37.668 -0.936 43.295 1.00 97.44 188 GLN A CA 1
ATOM 1420 C C . GLN A 1 188 ? -37.459 -1.605 44.656 1.00 97.44 188 GLN A C 1
ATOM 1422 O O . GLN A 1 188 ? -38.249 -1.389 45.572 1.00 97.44 188 GLN A O 1
ATOM 1427 N N . ALA A 1 189 ? -36.379 -2.374 44.818 1.00 97.62 189 ALA A N 1
ATOM 1428 C CA . ALA A 1 189 ? -36.054 -3.009 46.092 1.00 97.62 189 ALA A CA 1
ATOM 1429 C C . ALA A 1 189 ? -35.842 -1.974 47.209 1.00 97.62 189 ALA A C 1
ATOM 1431 O O . ALA A 1 189 ? -36.378 -2.141 48.302 1.00 97.62 189 ALA A O 1
ATOM 1432 N N . ILE A 1 190 ? -35.128 -0.879 46.923 1.00 97.19 190 ILE A N 1
ATOM 1433 C CA . ILE A 1 190 ? -34.937 0.233 47.867 1.00 97.19 190 ILE A CA 1
ATOM 1434 C C . ILE A 1 190 ? -36.279 0.873 48.240 1.00 97.19 190 ILE A C 1
ATOM 1436 O O . ILE A 1 190 ? -36.525 1.106 49.421 1.00 97.19 190 ILE A O 1
ATOM 1440 N N . SER A 1 191 ? -37.161 1.113 47.265 1.00 97.00 191 SER A N 1
ATOM 1441 C CA . SER A 1 191 ? -38.497 1.664 47.529 1.00 97.00 191 SER A CA 1
ATOM 1442 C C . SER A 1 191 ? -39.312 0.757 48.455 1.00 97.00 191 SER A C 1
ATOM 1444 O O . SER A 1 191 ? -39.895 1.241 49.419 1.00 97.00 191 SER A O 1
ATOM 1446 N N . ASN A 1 192 ? -39.308 -0.556 48.205 1.00 97.31 192 ASN A N 1
ATOM 1447 C CA . ASN A 1 192 ? -40.017 -1.524 49.043 1.00 97.31 192 ASN A CA 1
ATOM 1448 C C . ASN A 1 192 ? -39.448 -1.570 50.468 1.00 97.31 192 ASN A C 1
ATOM 1450 O O . ASN A 1 192 ? -40.208 -1.606 51.432 1.00 97.31 192 ASN A O 1
ATOM 1454 N N . ILE A 1 193 ? -38.118 -1.536 50.613 1.00 97.38 193 ILE A N 1
ATOM 1455 C CA . ILE A 1 193 ? -37.457 -1.485 51.925 1.00 97.38 193 ILE A CA 1
ATOM 1456 C C . ILE A 1 193 ? -37.844 -0.208 52.677 1.00 97.38 193 ILE A C 1
ATOM 1458 O O . ILE A 1 193 ? -38.081 -0.275 53.881 1.00 97.38 193 ILE A O 1
ATOM 1462 N N . SER A 1 194 ? -37.940 0.933 51.986 1.00 97.38 194 SER A N 1
ATOM 1463 C CA . SER A 1 194 ? -38.388 2.195 52.587 1.00 97.38 194 SER A CA 1
ATOM 1464 C C . SER A 1 194 ? -39.802 2.065 53.153 1.00 97.38 194 SER A C 1
ATOM 1466 O O . SER A 1 194 ? -40.009 2.366 54.323 1.00 97.38 194 SER A O 1
ATOM 1468 N N . SER A 1 195 ? -40.747 1.532 52.370 1.00 97.44 195 SER A N 1
ATOM 1469 C CA . SER A 1 195 ? -42.130 1.329 52.821 1.00 97.44 195 SER A CA 1
ATOM 1470 C C . SER A 1 195 ? -42.233 0.361 54.004 1.00 97.44 195 SER A C 1
ATOM 1472 O O . SER A 1 195 ? -42.929 0.651 54.970 1.00 97.44 195 SER A O 1
ATOM 1474 N N . ILE A 1 196 ? -41.494 -0.755 53.978 1.00 97.50 196 ILE A N 1
ATOM 1475 C CA . ILE A 1 196 ? -41.450 -1.704 55.106 1.00 97.50 196 ILE A CA 1
ATOM 1476 C C . ILE A 1 196 ? -40.847 -1.045 56.353 1.00 97.50 196 ILE A C 1
ATOM 1478 O O . ILE A 1 196 ? -41.297 -1.296 57.469 1.00 97.50 196 ILE A O 1
ATOM 1482 N N . SER A 1 197 ? -39.824 -0.203 56.186 1.00 97.44 197 SER A N 1
ATOM 1483 C CA . SER A 1 197 ? -39.189 0.503 57.305 1.00 97.44 197 SER A CA 1
ATOM 1484 C C . SER A 1 197 ? -40.142 1.518 57.943 1.00 97.44 197 SER A C 1
ATOM 1486 O O . SER A 1 197 ? -40.179 1.616 59.166 1.00 97.44 197 SER A O 1
ATOM 1488 N N . GLU A 1 198 ? -40.941 2.226 57.137 1.00 97.31 198 GLU A N 1
ATOM 1489 C CA . GLU A 1 198 ? -42.000 3.127 57.614 1.00 97.31 198 GLU A CA 1
ATOM 1490 C C . GLU A 1 198 ? -43.091 2.366 58.383 1.00 97.31 198 GLU A C 1
ATOM 1492 O O . GLU A 1 198 ? -43.443 2.755 59.495 1.00 97.31 198 GLU A O 1
ATOM 1497 N N . GLU A 1 199 ? -43.571 1.238 57.850 1.00 97.62 199 GLU A N 1
ATOM 1498 C CA . GLU A 1 199 ? -44.558 0.377 58.521 1.00 97.62 199 GLU A CA 1
ATOM 1499 C C . GLU A 1 199 ? -44.014 -0.205 59.836 1.00 97.62 199 GLU A C 1
ATOM 1501 O O . GLU A 1 199 ? -44.715 -0.258 60.850 1.00 97.62 199 GLU A O 1
ATOM 1506 N N . THR A 1 200 ? -42.736 -0.594 59.847 1.00 97.12 200 THR A N 1
ATOM 1507 C CA . THR A 1 200 ? -42.055 -1.101 61.046 1.00 97.12 200 THR A CA 1
ATOM 1508 C C . THR A 1 200 ? -41.926 -0.013 62.111 1.00 97.12 200 THR A C 1
ATOM 1510 O O . THR A 1 200 ? -42.133 -0.295 63.290 1.00 97.12 200 THR A O 1
ATOM 1513 N N . ALA A 1 201 ? -41.606 1.226 61.719 1.00 97.12 201 ALA A N 1
ATOM 1514 C CA . ALA A 1 201 ? -41.533 2.356 62.642 1.00 97.12 201 ALA A CA 1
ATOM 1515 C C . ALA A 1 201 ? -42.906 2.665 63.259 1.00 97.12 201 ALA A C 1
ATOM 1517 O O . ALA A 1 201 ? -43.005 2.767 64.479 1.00 97.12 201 ALA A O 1
ATOM 1518 N N . ALA A 1 202 ? -43.965 2.710 62.443 1.00 97.38 202 ALA A N 1
ATOM 1519 C CA . ALA A 1 202 ? -45.335 2.898 62.925 1.00 97.38 202 ALA A CA 1
ATOM 1520 C C . ALA A 1 202 ? -45.764 1.774 63.887 1.00 97.38 202 ALA A C 1
ATOM 1522 O O . ALA A 1 202 ? -46.279 2.038 64.971 1.00 97.38 202 ALA A O 1
ATOM 1523 N N . SER A 1 203 ? -45.464 0.517 63.545 1.00 97.56 203 SER A N 1
ATOM 1524 C CA . SER A 1 203 ? -45.741 -0.634 64.416 1.00 97.56 203 SER A CA 1
ATOM 1525 C C . SER A 1 203 ? -44.981 -0.549 65.746 1.00 97.56 203 SER A C 1
ATOM 1527 O O . SER A 1 203 ? -45.510 -0.916 66.792 1.00 97.56 203 SER A O 1
ATOM 1529 N N . ALA A 1 204 ? -43.735 -0.063 65.734 1.00 96.88 204 ALA A N 1
ATOM 1530 C CA . ALA A 1 204 ? -42.949 0.132 66.950 1.00 96.88 204 ALA A CA 1
ATOM 1531 C C . ALA A 1 204 ? -43.539 1.230 67.853 1.00 96.88 204 ALA A C 1
ATOM 1533 O O . ALA A 1 204 ? -43.539 1.069 69.075 1.00 96.88 204 ALA A O 1
ATOM 1534 N N . GLU A 1 205 ? -44.077 2.308 67.273 1.00 97.00 205 GLU A N 1
ATOM 1535 C CA . GLU A 1 205 ? -44.802 3.349 68.014 1.00 97.00 205 GLU A CA 1
ATOM 1536 C C . GLU A 1 205 ? -46.082 2.796 68.658 1.00 97.00 205 GLU A C 1
ATOM 1538 O O . GLU A 1 205 ? -46.307 3.017 69.850 1.00 97.00 205 GLU A O 1
ATOM 1543 N N . GLU A 1 206 ? -46.874 2.007 67.923 1.00 97.50 206 GLU A N 1
ATOM 1544 C CA . GLU A 1 206 ? -48.078 1.354 68.460 1.00 97.50 206 GLU A CA 1
ATOM 1545 C C . GLU A 1 206 ? -47.752 0.396 69.613 1.00 97.50 206 GLU A C 1
ATOM 1547 O O . GLU A 1 206 ? -48.409 0.422 70.656 1.00 97.50 206 GLU A O 1
ATOM 1552 N N . VAL A 1 207 ? -46.704 -0.422 69.465 1.00 97.44 207 VAL A N 1
ATOM 1553 C CA . VAL A 1 207 ? -46.245 -1.335 70.525 1.00 97.44 207 VAL A CA 1
ATOM 1554 C C . VAL A 1 207 ? -45.763 -0.561 71.753 1.00 97.44 207 VAL A C 1
ATOM 1556 O O . VAL A 1 207 ? -46.032 -0.984 72.882 1.00 97.44 207 VAL A O 1
ATOM 1559 N N . SER A 1 208 ? -45.075 0.568 71.564 1.00 97.00 208 SER A N 1
ATOM 1560 C CA . SER A 1 208 ? -44.648 1.430 72.670 1.00 97.00 208 SER A CA 1
ATOM 1561 C C . SER A 1 208 ? -45.853 1.989 73.428 1.00 97.00 208 SER A C 1
ATOM 1563 O O . SER A 1 208 ? -45.913 1.861 74.650 1.00 97.00 208 SER A O 1
ATOM 1565 N N . ALA A 1 209 ? -46.848 2.523 72.714 1.00 97.00 209 ALA A N 1
ATOM 1566 C CA . ALA A 1 209 ? -48.075 3.047 73.315 1.00 97.00 209 ALA A CA 1
ATOM 1567 C C . ALA A 1 209 ? -48.864 1.960 74.070 1.00 97.00 209 ALA A C 1
ATOM 1569 O O . ALA A 1 209 ? -49.276 2.165 75.212 1.00 97.00 209 ALA A O 1
ATOM 1570 N N . ALA A 1 210 ? -49.010 0.768 73.481 1.00 97.50 210 ALA A N 1
ATOM 1571 C CA . ALA A 1 210 ? -49.661 -0.366 74.138 1.00 97.50 210 ALA A CA 1
ATOM 1572 C C . ALA A 1 210 ? -48.905 -0.821 75.400 1.00 97.50 210 ALA A C 1
ATOM 1574 O O . ALA A 1 210 ? -49.521 -1.182 76.404 1.00 97.50 210 ALA A O 1
ATOM 1575 N N . SER A 1 211 ? -47.569 -0.772 75.380 1.00 96.94 211 SER A N 1
ATOM 1576 C CA . SER A 1 211 ? -46.734 -1.098 76.544 1.00 96.94 211 SER A CA 1
ATOM 1577 C C . SER A 1 211 ? -46.914 -0.087 77.685 1.00 96.94 211 SER A C 1
ATOM 1579 O O . SER A 1 211 ? -46.938 -0.477 78.856 1.00 96.94 211 SER A O 1
ATOM 1581 N N . GLU A 1 212 ? -47.083 1.201 77.367 1.00 96.12 212 GLU A N 1
ATOM 1582 C CA . GLU A 1 212 ? -47.408 2.246 78.348 1.00 96.12 212 GLU A CA 1
ATOM 1583 C C . GLU A 1 212 ? -48.796 2.025 78.972 1.00 96.12 212 GLU A C 1
ATOM 1585 O O . GLU A 1 212 ? -48.928 2.033 80.199 1.00 96.12 212 GLU A O 1
ATOM 1590 N N . GLU A 1 213 ? -49.819 1.735 78.160 1.00 96.94 213 GLU A N 1
ATOM 1591 C CA . GLU A 1 213 ? -51.178 1.442 78.642 1.00 96.94 213 GLU A CA 1
ATOM 1592 C C . GLU A 1 213 ? -51.221 0.176 79.514 1.00 96.94 213 GLU A C 1
ATOM 1594 O O . GLU A 1 213 ? -51.872 0.142 80.568 1.00 96.94 213 GLU A O 1
ATOM 1599 N N . GLN A 1 214 ? -50.480 -0.862 79.119 1.00 96.12 214 GLN A N 1
ATOM 1600 C CA . GLN A 1 214 ? -50.356 -2.095 79.889 1.00 96.12 214 GLN A CA 1
ATOM 1601 C C . GLN A 1 214 ? -49.658 -1.852 81.234 1.00 96.12 214 GLN A C 1
ATOM 1603 O O . GLN A 1 214 ? -50.064 -2.429 82.247 1.00 96.12 214 GLN A O 1
ATOM 1608 N N . THR A 1 215 ? -48.651 -0.974 81.268 1.00 96.94 215 THR A N 1
ATOM 1609 C CA . THR A 1 215 ? -47.968 -0.573 82.508 1.00 96.94 215 THR A CA 1
ATOM 1610 C C . THR A 1 215 ? -48.928 0.160 83.445 1.00 96.94 215 THR A C 1
ATOM 1612 O O . THR A 1 215 ? -49.053 -0.227 84.607 1.00 96.94 215 THR A O 1
ATOM 1615 N N . ALA A 1 216 ? -49.682 1.139 82.936 1.00 96.44 216 ALA A N 1
ATOM 1616 C CA . ALA A 1 216 ? -50.687 1.862 83.718 1.00 96.44 216 ALA A CA 1
ATOM 1617 C C . ALA A 1 216 ? -51.784 0.927 84.264 1.00 96.44 216 ALA A C 1
ATOM 1619 O O . ALA A 1 216 ? -52.157 0.991 85.438 1.00 96.44 216 ALA A O 1
ATOM 1620 N N . SER A 1 217 ? -52.260 -0.008 83.437 1.00 96.81 217 SER A N 1
ATOM 1621 C CA . SER A 1 217 ? -53.241 -1.019 83.847 1.00 96.81 217 SER A CA 1
ATOM 1622 C C . SER A 1 217 ? -52.700 -1.937 84.947 1.00 96.81 217 SER A C 1
ATOM 1624 O O . SER A 1 217 ? -53.423 -2.275 85.887 1.00 96.81 217 SER A O 1
ATOM 1626 N N . ALA A 1 218 ? -51.423 -2.326 84.870 1.00 95.69 218 ALA A N 1
ATOM 1627 C CA . ALA A 1 218 ? -50.768 -3.131 85.897 1.00 95.69 218 ALA A CA 1
ATOM 1628 C C . ALA A 1 218 ? -50.634 -2.373 87.231 1.00 95.69 218 ALA A C 1
ATOM 1630 O O . ALA A 1 218 ? -50.847 -2.963 88.294 1.00 95.69 218 ALA A O 1
ATOM 1631 N N . GLU A 1 219 ? -50.341 -1.070 87.195 1.00 95.69 219 GLU A N 1
ATOM 1632 C CA . GLU A 1 219 ? -50.328 -0.213 88.387 1.00 95.69 219 GLU A CA 1
ATOM 1633 C C . GLU A 1 219 ? -51.717 -0.101 89.025 1.00 95.69 219 GLU A C 1
ATOM 1635 O O . GLU A 1 219 ? -51.853 -0.250 90.243 1.00 95.69 219 GLU A O 1
ATOM 1640 N N . GLN A 1 220 ? -52.763 0.080 88.215 1.00 96.06 220 GLN A N 1
ATOM 1641 C CA . GLN A 1 220 ? -54.140 0.120 88.702 1.00 96.06 220 GLN A CA 1
ATOM 1642 C C . GLN A 1 220 ? -54.566 -1.221 89.316 1.00 96.06 220 GLN A C 1
ATOM 1644 O O . GLN A 1 220 ? -55.157 -1.246 90.396 1.00 96.06 220 GLN A O 1
ATOM 1649 N N . LEU A 1 221 ? -54.212 -2.344 88.682 1.00 95.81 221 LEU A N 1
ATOM 1650 C CA . LEU A 1 221 ? -54.475 -3.683 89.212 1.00 95.81 221 LEU A CA 1
ATOM 1651 C C . LEU A 1 221 ? -53.782 -3.895 90.565 1.00 95.81 221 LEU A C 1
ATOM 1653 O O . LEU A 1 221 ? -54.390 -4.427 91.497 1.00 95.81 221 LEU A O 1
ATOM 1657 N N . LYS A 1 222 ? -52.527 -3.445 90.693 1.00 96.25 222 LYS A N 1
ATOM 1658 C CA . LYS A 1 222 ? -51.784 -3.477 91.957 1.00 96.25 222 LYS A CA 1
ATOM 1659 C C . LYS A 1 222 ? -52.503 -2.669 93.040 1.00 96.25 222 LYS A C 1
ATOM 1661 O O . LYS A 1 222 ? -52.696 -3.188 94.138 1.00 96.25 222 LYS A O 1
ATOM 1666 N N . ALA A 1 223 ? -52.940 -1.448 92.731 1.00 96.25 223 ALA A N 1
ATOM 1667 C CA . ALA A 1 223 ? -53.682 -0.609 93.670 1.00 96.25 223 ALA A CA 1
ATOM 1668 C C . ALA A 1 223 ? -54.997 -1.273 94.121 1.00 96.25 223 ALA A C 1
ATOM 1670 O O . ALA A 1 223 ? -55.273 -1.354 95.318 1.00 96.25 223 ALA A O 1
ATOM 1671 N N . SER A 1 224 ? -55.775 -1.837 93.190 1.00 96.00 224 SER A N 1
ATOM 1672 C CA . SER A 1 224 ? -57.004 -2.573 93.521 1.00 96.00 224 SER A CA 1
ATOM 1673 C C . SER A 1 224 ? -56.740 -3.826 94.363 1.00 96.00 224 SER A C 1
ATOM 1675 O O . SER A 1 224 ? -57.511 -4.128 95.273 1.00 96.00 224 SER A O 1
ATOM 1677 N N . ALA A 1 225 ? -55.650 -4.554 94.106 1.00 96.06 225 ALA A N 1
ATOM 1678 C CA . ALA A 1 225 ? -55.251 -5.700 94.923 1.00 96.06 225 ALA A CA 1
ATOM 1679 C C . ALA A 1 225 ? -54.865 -5.280 96.355 1.00 96.06 225 ALA A C 1
ATOM 1681 O O . ALA A 1 225 ? -55.216 -5.967 97.316 1.00 96.06 225 ALA A O 1
ATOM 1682 N N . GLU A 1 226 ? -54.188 -4.138 96.518 1.00 95.50 226 GLU A N 1
ATOM 1683 C CA . GLU A 1 226 ? -53.874 -3.557 97.828 1.00 95.50 226 GLU A CA 1
ATOM 1684 C C . GLU A 1 226 ? -55.137 -3.112 98.584 1.00 95.50 226 GLU A C 1
ATOM 1686 O O . GLU A 1 226 ? -55.258 -3.384 99.783 1.00 95.50 226 GLU A O 1
ATOM 1691 N N . GLU A 1 227 ? -56.103 -2.493 97.898 1.00 95.94 227 GLU A N 1
ATOM 1692 C CA . GLU A 1 227 ? -57.411 -2.157 98.475 1.00 95.94 227 GLU A CA 1
ATOM 1693 C C . GLU A 1 227 ? -58.195 -3.404 98.891 1.00 95.94 227 GLU A C 1
ATOM 1695 O O . GLU A 1 227 ? -58.701 -3.460 100.013 1.00 95.94 227 GLU A O 1
ATOM 1700 N N . LEU A 1 228 ? -58.259 -4.429 98.034 1.00 95.00 228 LEU A N 1
ATOM 1701 C CA . LEU A 1 228 ? -58.895 -5.712 98.349 1.00 95.00 228 LEU A CA 1
ATOM 1702 C C . LEU A 1 228 ? -58.258 -6.374 99.569 1.00 95.00 228 LEU A C 1
ATOM 1704 O O . LEU A 1 228 ? -58.980 -6.829 100.457 1.00 95.00 228 LEU A O 1
ATOM 1708 N N . ARG A 1 229 ? -56.922 -6.380 99.661 1.00 95.44 229 ARG A N 1
ATOM 1709 C CA . ARG A 1 229 ? -56.203 -6.875 100.844 1.00 95.44 229 ARG A CA 1
ATOM 1710 C C . ARG A 1 229 ? -56.627 -6.110 102.097 1.00 95.44 229 ARG A C 1
ATOM 1712 O O . ARG A 1 229 ? -56.960 -6.730 103.103 1.00 95.44 229 ARG A O 1
ATOM 1719 N N . LYS A 1 230 ? -56.666 -4.777 102.032 1.00 94.69 230 LYS A N 1
ATOM 1720 C CA . LYS A 1 230 ? -57.075 -3.926 103.159 1.00 94.69 230 LYS A CA 1
ATOM 1721 C C . LYS A 1 230 ? -58.529 -4.177 103.570 1.00 94.69 230 LYS A C 1
ATOM 1723 O O . LYS A 1 230 ? -58.819 -4.258 104.762 1.00 94.69 230 LYS A O 1
ATOM 1728 N N . MET A 1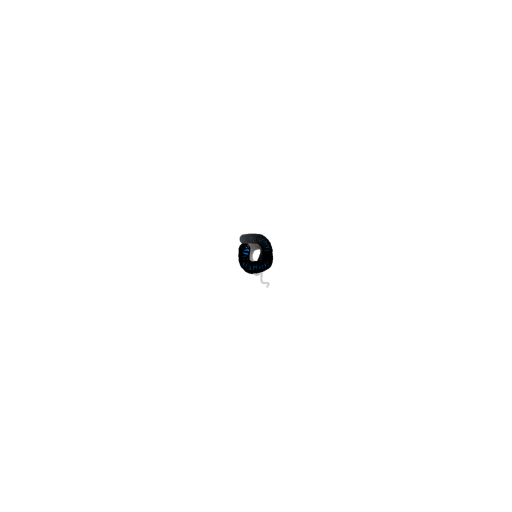 231 ? -59.440 -4.329 102.609 1.00 94.19 231 MET A N 1
ATOM 1729 C CA . MET A 1 231 ? -60.839 -4.679 102.875 1.00 94.19 231 MET A CA 1
ATOM 1730 C C . MET A 1 231 ? -60.965 -6.066 103.514 1.00 94.19 231 MET A C 1
ATOM 1732 O O . MET A 1 231 ? -61.725 -6.227 104.467 1.00 94.19 231 MET A O 1
ATOM 1736 N N . ALA A 1 232 ? -60.193 -7.053 103.049 1.00 94.31 232 ALA A N 1
ATOM 1737 C CA . ALA A 1 232 ? -60.150 -8.384 103.650 1.00 94.31 232 ALA A CA 1
ATOM 1738 C C . ALA A 1 232 ? -59.624 -8.341 105.098 1.00 94.31 232 ALA A C 1
ATOM 1740 O O . ALA A 1 232 ? -60.232 -8.936 105.984 1.00 94.31 232 ALA A O 1
ATOM 1741 N N . GLU A 1 233 ? -58.558 -7.582 105.374 1.00 93.25 233 GLU A N 1
ATOM 1742 C CA . GLU A 1 233 ? -58.026 -7.367 106.732 1.00 93.25 233 GLU A CA 1
ATOM 1743 C C . GLU A 1 233 ? -59.050 -6.696 107.660 1.00 93.25 233 GLU A C 1
ATOM 1745 O O . GLU A 1 233 ? -59.230 -7.109 108.811 1.00 93.25 233 GLU A O 1
ATOM 1750 N N . GLN A 1 234 ? -59.766 -5.686 107.160 1.00 91.88 234 GLN A N 1
ATOM 1751 C CA . GLN A 1 234 ? -60.853 -5.035 107.893 1.00 91.88 234 GLN A CA 1
ATOM 1752 C C . GLN A 1 234 ? -62.012 -5.993 108.169 1.00 91.88 234 GLN A C 1
ATOM 1754 O O . GLN A 1 234 ? -62.556 -5.985 109.274 1.00 91.88 234 GLN A O 1
ATOM 1759 N N . LEU A 1 235 ? -62.383 -6.830 107.198 1.00 89.88 235 LEU A N 1
ATOM 1760 C CA . LEU A 1 235 ? -63.425 -7.838 107.367 1.00 89.88 235 LEU A CA 1
ATOM 1761 C C . LEU A 1 235 ? -63.030 -8.856 108.442 1.00 89.88 235 LEU A C 1
ATOM 1763 O O . LEU A 1 235 ? -63.816 -9.087 109.355 1.00 89.88 235 LEU A O 1
ATOM 1767 N N . VAL A 1 236 ? -61.806 -9.392 108.391 1.00 89.12 236 VAL A N 1
ATOM 1768 C CA . VAL A 1 236 ? -61.263 -10.294 109.423 1.00 89.12 236 VAL A CA 1
ATOM 1769 C C . VAL A 1 236 ? -61.304 -9.627 110.800 1.00 89.12 236 VAL A C 1
ATOM 1771 O O . VAL A 1 236 ? -61.798 -10.220 111.756 1.00 89.12 236 VAL A O 1
ATOM 1774 N N . THR A 1 237 ? -60.867 -8.368 110.896 1.00 88.69 237 THR A N 1
ATOM 1775 C CA . THR A 1 237 ? -60.901 -7.588 112.146 1.00 88.69 237 THR A CA 1
ATOM 1776 C C . THR A 1 237 ? -62.326 -7.409 112.674 1.00 88.69 237 THR A C 1
ATOM 1778 O O . THR A 1 237 ? -62.569 -7.517 113.874 1.00 88.69 237 THR A O 1
ATOM 1781 N N . ASN A 1 238 ? -63.287 -7.127 111.793 1.00 87.88 238 ASN A N 1
ATOM 1782 C CA . ASN A 1 238 ? -64.687 -6.971 112.175 1.00 87.88 238 ASN A CA 1
ATOM 1783 C C . ASN A 1 238 ? -65.311 -8.301 112.611 1.00 87.88 238 ASN A C 1
ATOM 1785 O O . ASN A 1 238 ? -66.035 -8.307 113.599 1.00 87.88 238 ASN A O 1
ATOM 1789 N N . VAL A 1 239 ? -65.003 -9.417 111.940 1.00 87.19 239 VAL A N 1
ATOM 1790 C CA . VAL A 1 239 ? -65.459 -10.764 112.328 1.00 87.19 239 VAL A CA 1
ATOM 1791 C C . VAL A 1 239 ? -64.878 -11.179 113.684 1.00 87.19 239 VAL A C 1
ATOM 1793 O O . VAL A 1 239 ? -65.613 -11.713 114.510 1.00 87.19 239 VAL A O 1
ATOM 1796 N N . ALA A 1 240 ? -63.610 -10.862 113.967 1.00 84.00 240 ALA A N 1
ATOM 1797 C CA . ALA A 1 240 ? -62.972 -11.151 115.255 1.00 84.00 240 ALA A CA 1
ATOM 1798 C C . ALA A 1 240 ? -63.673 -10.472 116.450 1.00 84.00 240 ALA A C 1
ATOM 1800 O O . ALA A 1 240 ? -63.675 -11.017 117.545 1.00 84.00 240 ALA A O 1
ATOM 1801 N N . LYS A 1 241 ? -64.341 -9.323 116.254 1.00 80.94 241 LYS A N 1
ATOM 1802 C CA . LYS A 1 241 ? -65.160 -8.684 117.310 1.00 80.94 241 LYS A CA 1
ATOM 1803 C C . LYS A 1 241 ? -66.406 -9.489 117.688 1.00 80.94 241 LYS A C 1
ATOM 1805 O O . LYS A 1 241 ? -66.968 -9.260 118.753 1.00 80.94 241 LYS A O 1
ATOM 1810 N N . PHE A 1 242 ? -66.861 -10.374 116.804 1.00 79.12 242 PHE A N 1
ATOM 1811 C CA . PHE A 1 242 ? -68.002 -11.258 117.037 1.00 79.12 242 PHE A CA 1
ATOM 1812 C C . PHE A 1 242 ? -67.574 -12.658 117.503 1.00 79.12 242 PHE A C 1
ATOM 1814 O O . PHE A 1 242 ? -68.442 -13.476 117.803 1.00 79.12 242 PHE A O 1
ATOM 1821 N N . GLN A 1 243 ? -66.267 -12.937 117.600 1.00 63.91 243 GLN A N 1
ATOM 1822 C CA . GLN A 1 243 ? -65.768 -14.089 118.347 1.00 63.91 243 GLN A CA 1
ATOM 1823 C C . GLN A 1 243 ? -65.834 -13.760 119.839 1.00 63.91 243 GLN A C 1
ATOM 1825 O O . GLN A 1 243 ? -65.037 -12.990 120.369 1.00 63.91 243 GLN A O 1
ATOM 1830 N N . VAL A 1 244 ? -66.844 -14.318 120.496 1.00 59.59 244 VAL A N 1
ATOM 1831 C CA . VAL A 1 244 ? -66.946 -14.377 121.953 1.00 59.59 244 VAL A CA 1
ATOM 1832 C C . VAL A 1 244 ? -66.087 -15.554 122.405 1.00 59.59 244 VAL A C 1
ATOM 1834 O O . VAL A 1 244 ? -66.175 -16.614 121.784 1.00 59.59 244 VAL A O 1
ATOM 1837 N N . ASP A 1 245 ? -65.268 -15.363 123.442 1.00 51.78 245 ASP A N 1
ATOM 1838 C CA . ASP A 1 245 ? -64.535 -16.444 124.112 1.00 51.78 245 ASP A CA 1
ATOM 1839 C C . ASP A 1 245 ? -65.472 -17.641 124.340 1.00 51.78 245 ASP A C 1
ATOM 1841 O O . ASP A 1 245 ? -66.451 -17.551 125.090 1.00 51.78 245 ASP A O 1
ATOM 1845 N N . GLU A 1 246 ? -65.170 -18.773 123.702 1.00 50.06 246 GLU A N 1
ATOM 1846 C CA . GLU A 1 246 ? -65.599 -20.059 124.233 1.00 50.06 246 GLU A CA 1
ATOM 1847 C C . GLU A 1 246 ? -64.734 -20.335 125.466 1.00 50.06 246 GLU A C 1
ATOM 1849 O O . GLU A 1 246 ? -63.628 -20.843 125.330 1.00 50.06 246 GLU A O 1
ATOM 1854 N N . GLY A 1 247 ? -65.257 -19.934 126.632 1.00 43.53 247 GLY A N 1
ATOM 1855 C CA . GLY A 1 247 ? -65.048 -20.560 127.949 1.00 43.53 247 GLY A CA 1
ATOM 1856 C C . GLY A 1 247 ? -63.621 -20.824 128.413 1.00 43.53 247 GLY A C 1
ATOM 1857 O O . GLY A 1 247 ? -63.043 -21.848 127.995 1.00 43.53 247 GLY A O 1
#

Secondary structure (DSSP, 8-state):
-HHHHHHHHHHHHHHHHHHHHHHHHHHHHHHHHHHHHHHHHHHHHHHHHHHHHHHHHHHHHHHHHHHHHHHHHHHHHHHHHHHHHHHTGGGGHHHHHHHHHHHHHHHHHHHHHHHHHHHHHHHHHHHHHHHHHHHHHHHHHHHHHHHHHHHHHHHHHHHHHHHHHHHHHHHHHHHHHHHHHHHHHHHHHHHHHHHHHHHHHHHHHHHHHHHHHHHHHHHHHHHHHHHHHHHHHHHHHHHHTT-----

pLDDT: mean 92.99, std 6.82, range [43.53, 97.62]

Sequence (247 aa):
MENVVAEAIEVEKITGTAKNLSFHSKDAVEQLIQKTNDTDKITTDILNNINELRSSAETIGNITEVISNIAEQTNLLALNANIEAARAGDAGRGFAVVADEINTLASQSRKAVKTINDILKTIEEKATVSAQTAGNAYLILVEQRAAVHLTREAFDQIITSMGEVVERIGKVNGMIHQINDFKNMTGQAISNISSISEETAASAEEVSAASEEQTASAEQLKASAEELRKMAEQLVTNVAKFQVDEG